Protein AF-A0A7C5L728-F1 (afdb_monomer_lite)

pLDDT: mean 83.02, std 9.44, range [52.78, 96.94]

Radius of gyration: 18.13 Å; chains: 1; bounding box: 44×50×54 Å

Sequence (192 aa):
MAGPLSQLKIYRAVLVVFISVIAYFLIVGVGPLTEGHVGGLRSMDLKGDGWLGYRLGYSGTVLLLAAQAYLFRPGLLSKPAWLDIHCQLTTVGGVLILVHAGFPYSFAYWTLPRMYPELGVFGLVGLQGVASWLVLALITSGFFGRYIYRKAAKRRRAFRWWHSAHAITSGLLYVTGFIHLLLAVQLRYLTA

Foldseek 3Di:
DDDPVVVVVVVLVVVVVLLVLVVVLLVVLCVLLPDDDDDDDDLVLQELVHSVLVVLLSQLVVLQSVLCCCSVDVDPDDPVVSLVSSLVSLLSSLVSNLSNCSPPHNHPQFLLVQADCVVPLLSCPSLLSVLNVLSVVLNVLSCCLPPPVVVPVVCPPVNVVSVVVSVVSSVSSSVSVSSNSVNVVVVVVVVD

Structure (mmCIF, N/CA/C/O backbone):
data_AF-A0A7C5L728-F1
#
_entry.id   AF-A0A7C5L728-F1
#
loop_
_atom_site.group_PDB
_atom_site.id
_atom_site.type_symbol
_atom_site.label_atom_id
_atom_site.label_alt_id
_atom_site.label_comp_id
_atom_site.label_asym_id
_atom_site.label_entity_id
_atom_site.label_seq_id
_atom_site.pdbx_PDB_ins_code
_atom_site.Cartn_x
_atom_site.Cartn_y
_atom_site.Cartn_z
_atom_site.occupancy
_atom_site.B_iso_or_equiv
_atom_site.auth_seq_id
_atom_site.auth_comp_id
_atom_site.auth_asym_id
_atom_site.auth_atom_id
_atom_site.pdbx_PDB_model_num
ATOM 1 N N . MET A 1 1 ? -13.244 30.138 10.433 1.00 52.78 1 MET A N 1
ATOM 2 C CA . MET A 1 1 ? -12.785 28.818 10.925 1.00 52.78 1 MET A CA 1
ATOM 3 C C . MET A 1 1 ? -13.808 27.774 10.509 1.00 52.78 1 MET A C 1
ATOM 5 O O . MET A 1 1 ? -14.965 27.896 10.884 1.00 52.78 1 MET A O 1
ATOM 9 N N . ALA A 1 2 ? -13.434 26.814 9.666 1.00 53.38 2 ALA A N 1
ATOM 10 C CA . ALA A 1 2 ? -14.376 25.826 9.147 1.00 53.38 2 ALA A CA 1
ATOM 11 C C . ALA A 1 2 ? -14.678 24.773 10.238 1.00 53.38 2 ALA A C 1
ATOM 13 O O . ALA A 1 2 ? -13.753 24.180 10.791 1.00 53.38 2 ALA A O 1
ATOM 14 N N . GLY A 1 3 ? -15.953 24.571 10.594 1.00 67.44 3 GLY A N 1
ATOM 15 C CA . GLY A 1 3 ? -16.351 23.666 11.682 1.00 67.44 3 GLY A CA 1
ATOM 16 C C . GLY A 1 3 ? -16.016 22.185 11.416 1.00 67.44 3 GLY A C 1
ATOM 17 O O . GLY A 1 3 ? -15.791 21.799 10.268 1.00 67.44 3 GLY A O 1
ATOM 18 N N . PRO A 1 4 ? -16.029 21.306 12.433 1.00 68.19 4 PRO A N 1
ATOM 19 C CA . PRO A 1 4 ? -15.586 19.906 12.325 1.00 68.19 4 PRO A CA 1
ATOM 20 C C . PRO A 1 4 ? -16.303 19.080 11.234 1.00 68.19 4 PRO A C 1
ATOM 22 O O . PRO A 1 4 ? -15.698 18.199 10.624 1.00 68.19 4 PRO A O 1
ATOM 25 N N . LEU A 1 5 ? -17.561 19.402 10.911 1.00 66.19 5 LEU A N 1
ATOM 26 C CA . LEU A 1 5 ? -18.302 18.777 9.804 1.00 66.19 5 LEU A CA 1
ATOM 27 C C . LEU A 1 5 ? -17.763 19.156 8.415 1.00 66.19 5 LEU A C 1
ATOM 29 O O . LEU A 1 5 ? -17.822 18.347 7.491 1.00 66.19 5 LEU A O 1
ATOM 33 N N . SER A 1 6 ? -17.231 20.369 8.256 1.00 73.69 6 SER A N 1
ATOM 34 C CA . SER A 1 6 ? -16.631 20.819 6.993 1.00 73.69 6 SER A CA 1
ATOM 35 C C . SER A 1 6 ? -15.282 20.145 6.736 1.00 73.69 6 SER A C 1
ATOM 37 O O . SER A 1 6 ? -15.018 19.717 5.617 1.00 73.69 6 SER A O 1
ATOM 39 N N . GLN A 1 7 ? -14.492 19.929 7.792 1.00 70.81 7 GLN A N 1
ATOM 40 C CA . GLN A 1 7 ? -13.221 19.210 7.727 1.00 70.81 7 GLN A CA 1
ATOM 41 C C . GLN A 1 7 ? -13.427 17.776 7.230 1.00 70.81 7 GLN A C 1
ATOM 43 O O . GLN A 1 7 ? -12.798 17.363 6.261 1.00 70.81 7 GLN A O 1
ATOM 48 N N . LEU A 1 8 ? -14.383 17.034 7.804 1.00 74.94 8 LEU A N 1
ATOM 49 C CA . LEU A 1 8 ? -14.678 15.660 7.378 1.00 74.94 8 LEU A CA 1
ATOM 50 C C . LEU A 1 8 ? -15.086 15.564 5.896 1.00 74.94 8 LEU A C 1
ATOM 52 O O . LEU A 1 8 ? -14.708 14.610 5.216 1.00 74.94 8 LEU A O 1
ATOM 56 N N . LYS A 1 9 ? -15.846 16.542 5.388 1.00 77.81 9 LYS A N 1
ATOM 57 C CA . LYS A 1 9 ? -16.222 16.606 3.967 1.00 77.81 9 LYS A CA 1
ATOM 58 C C . LYS A 1 9 ? -15.002 16.827 3.072 1.00 77.81 9 LYS A C 1
ATOM 60 O O . LYS A 1 9 ? -14.878 16.138 2.065 1.00 77.81 9 LYS A O 1
ATOM 65 N N . ILE A 1 10 ? -14.092 17.718 3.469 1.00 78.62 10 ILE A N 1
ATOM 66 C CA . ILE A 1 10 ? -12.841 17.984 2.745 1.00 78.62 10 ILE A CA 1
ATOM 67 C C . ILE A 1 10 ? -11.973 16.723 2.698 1.00 78.62 10 ILE A C 1
ATOM 69 O O . ILE A 1 10 ? -11.567 16.314 1.616 1.00 78.62 10 ILE A O 1
ATOM 73 N N . TYR A 1 11 ? -11.763 16.046 3.832 1.00 75.88 11 TYR A N 1
ATOM 74 C CA . TYR A 1 11 ? -10.986 14.799 3.868 1.00 75.88 11 TYR A CA 1
ATOM 75 C C . TYR A 1 11 ? -11.564 13.725 2.946 1.00 75.88 11 TYR A C 1
ATOM 77 O O . TYR A 1 11 ? -10.823 13.075 2.212 1.00 75.88 11 TYR A O 1
ATOM 85 N N . ARG A 1 12 ? -12.892 13.556 2.951 1.00 80.56 12 ARG A N 1
ATOM 86 C CA . ARG A 1 12 ? -13.562 12.616 2.045 1.00 80.56 12 ARG A CA 1
ATOM 87 C C . ARG A 1 12 ? -13.346 13.000 0.587 1.00 80.56 12 ARG A C 1
ATOM 89 O O . ARG A 1 12 ? -12.988 12.130 -0.192 1.00 80.56 12 ARG A O 1
ATOM 96 N N . ALA A 1 13 ? -13.519 14.272 0.233 1.00 81.12 13 ALA A N 1
ATOM 97 C CA . ALA A 1 13 ? -13.324 14.749 -1.134 1.00 81.12 13 ALA A CA 1
ATOM 98 C C . ALA A 1 13 ? -11.886 14.520 -1.623 1.00 81.12 13 ALA A C 1
ATOM 100 O O . ALA A 1 13 ? -11.694 13.955 -2.696 1.00 81.12 13 ALA A O 1
ATOM 101 N N . VAL A 1 14 ? -10.884 14.870 -0.808 1.00 80.88 14 VAL A N 1
ATOM 102 C CA . VAL A 1 14 ? -9.465 14.627 -1.118 1.00 80.88 14 VAL A CA 1
ATOM 103 C C . VAL A 1 14 ? -9.212 13.141 -1.354 1.00 80.88 14 VAL A C 1
ATOM 105 O O . VAL A 1 14 ? -8.579 12.771 -2.337 1.00 80.88 14 VAL A O 1
ATOM 108 N N . LEU A 1 15 ? -9.755 12.278 -0.495 1.00 80.50 15 LEU A N 1
ATOM 109 C CA . LEU A 1 15 ? -9.586 10.834 -0.614 1.00 80.50 15 LEU A CA 1
ATOM 110 C C . LEU A 1 15 ? -10.285 10.256 -1.853 1.00 80.50 15 LEU A C 1
ATOM 112 O O . LEU A 1 15 ? -9.719 9.390 -2.511 1.00 80.50 15 LEU A O 1
ATOM 116 N N . VAL A 1 16 ? -11.472 10.758 -2.211 1.00 82.88 16 VAL A N 1
ATOM 117 C CA . VAL A 1 16 ? -12.167 10.379 -3.454 1.00 82.88 16 VAL A CA 1
ATOM 118 C C . VAL A 1 16 ? -11.324 10.741 -4.669 1.00 82.88 16 VAL A C 1
ATOM 120 O O . VAL A 1 16 ? -11.117 9.891 -5.534 1.00 82.88 16 VAL A O 1
ATOM 123 N N . VAL A 1 17 ? -10.823 11.977 -4.732 1.00 83.88 17 VAL A N 1
ATOM 124 C CA . VAL A 1 17 ? -9.959 12.432 -5.830 1.00 83.88 17 VAL A CA 1
ATOM 125 C C . VAL A 1 17 ? -8.727 11.542 -5.912 1.00 83.88 17 VAL A C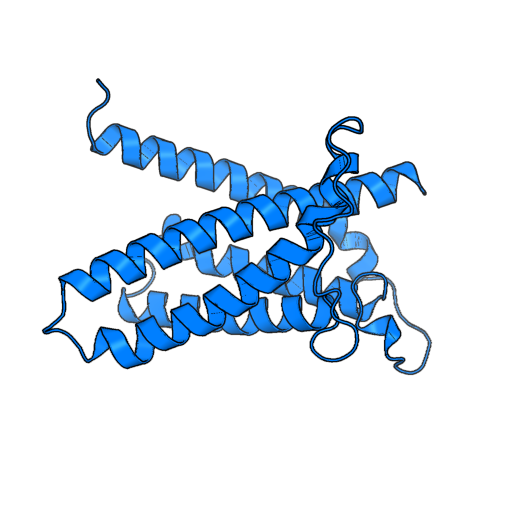 1
ATOM 127 O O . VAL A 1 17 ? -8.419 11.013 -6.974 1.00 83.88 17 VAL A O 1
ATOM 130 N N . PHE A 1 18 ? -8.076 11.295 -4.778 1.00 81.12 18 PHE A N 1
ATOM 131 C CA . PHE A 1 18 ? -6.871 10.484 -4.719 1.00 81.12 18 PHE A CA 1
ATOM 132 C C . PHE A 1 18 ? -7.098 9.043 -5.201 1.00 81.12 18 PHE A C 1
ATOM 134 O O . PHE A 1 18 ? -6.361 8.545 -6.049 1.00 81.12 18 PHE A O 1
ATOM 141 N N . ILE A 1 19 ? -8.164 8.390 -4.727 1.00 81.62 19 ILE A N 1
ATOM 142 C CA . ILE A 1 19 ? -8.558 7.043 -5.167 1.00 81.62 19 ILE A CA 1
ATOM 143 C C . ILE A 1 19 ? -8.886 7.030 -6.663 1.00 81.62 19 ILE A C 1
ATOM 145 O O . ILE A 1 19 ? -8.480 6.107 -7.364 1.00 81.62 19 ILE A O 1
ATOM 149 N N . SER A 1 20 ? -9.581 8.055 -7.162 1.00 83.69 20 SER A N 1
ATOM 150 C CA . SER A 1 20 ? -9.958 8.158 -8.578 1.00 83.69 20 SER A CA 1
ATOM 151 C C . SER A 1 20 ? -8.733 8.308 -9.477 1.00 83.69 20 SER A C 1
ATOM 153 O O . SER A 1 20 ? -8.661 7.685 -10.532 1.00 83.69 20 SER A O 1
ATOM 155 N N . VAL A 1 21 ? -7.739 9.081 -9.039 1.00 84.38 21 VAL A N 1
ATOM 156 C CA . VAL A 1 21 ? -6.475 9.241 -9.761 1.00 84.38 21 VAL A CA 1
ATOM 157 C C . VAL A 1 21 ? -5.691 7.925 -9.787 1.00 84.38 21 VAL A C 1
ATOM 159 O O . VAL A 1 21 ? -5.204 7.532 -10.844 1.00 84.38 21 VAL A O 1
ATOM 162 N N . ILE A 1 22 ? -5.604 7.198 -8.667 1.00 84.25 22 ILE A N 1
ATOM 163 C CA . ILE A 1 22 ? -4.972 5.867 -8.664 1.00 84.25 22 ILE A CA 1
ATOM 164 C C . ILE A 1 22 ? -5.728 4.918 -9.602 1.00 84.25 22 ILE A C 1
ATOM 166 O O . ILE A 1 22 ? -5.102 4.218 -10.394 1.00 84.25 22 ILE A O 1
ATOM 170 N N . ALA A 1 23 ? -7.062 4.916 -9.558 1.00 84.06 23 ALA A N 1
ATOM 171 C CA . ALA A 1 23 ? -7.881 4.092 -10.442 1.00 84.06 23 ALA A CA 1
ATOM 172 C C . ALA A 1 23 ? -7.646 4.421 -11.926 1.00 84.06 23 ALA A C 1
ATOM 174 O O . ALA A 1 23 ? -7.542 3.504 -12.736 1.00 84.06 23 ALA A O 1
ATOM 175 N N . TYR A 1 24 ? -7.488 5.701 -12.277 1.00 85.56 24 TYR A N 1
ATOM 176 C CA . TYR A 1 24 ? -7.101 6.117 -13.626 1.00 85.56 24 TYR A CA 1
ATOM 177 C C . TYR A 1 24 ? -5.762 5.496 -14.049 1.00 85.56 24 TYR A C 1
ATOM 179 O O . TYR A 1 24 ? -5.687 4.879 -15.110 1.00 85.56 24 TYR A O 1
ATOM 187 N N . PHE A 1 25 ? -4.728 5.577 -13.206 1.00 82.75 25 PHE A N 1
ATOM 188 C CA . PHE A 1 25 ? -3.427 4.973 -13.514 1.00 82.75 25 PHE A CA 1
ATOM 189 C C . PHE A 1 25 ? -3.494 3.449 -13.658 1.00 82.75 25 PHE A C 1
ATOM 191 O O . PHE A 1 25 ? -2.793 2.889 -14.499 1.00 82.75 25 PHE A O 1
ATOM 198 N N . LEU A 1 26 ? -4.363 2.778 -12.898 1.00 82.44 26 LEU A N 1
ATOM 199 C CA . LEU A 1 26 ? -4.615 1.346 -13.068 1.00 82.44 26 LEU A CA 1
ATOM 200 C C . LEU A 1 26 ? -5.288 1.049 -14.416 1.00 82.44 26 LEU A C 1
ATOM 202 O O . LEU A 1 26 ? -4.835 0.173 -15.140 1.00 82.44 26 LEU A O 1
ATOM 206 N N . ILE A 1 27 ? -6.303 1.815 -14.816 1.00 85.75 27 ILE A N 1
ATOM 207 C CA . ILE A 1 27 ? -6.947 1.630 -16.128 1.00 85.75 27 ILE A CA 1
ATOM 208 C C . ILE A 1 27 ? -5.926 1.791 -17.261 1.00 85.75 27 ILE A C 1
ATOM 210 O O . ILE A 1 27 ? -5.869 0.958 -18.162 1.00 85.75 27 ILE A O 1
ATOM 214 N N . VAL A 1 28 ? -5.075 2.816 -17.189 1.00 82.75 28 VAL A N 1
ATOM 215 C CA . VAL A 1 28 ? -3.994 3.037 -18.165 1.00 82.75 28 VAL A CA 1
ATOM 216 C C . VAL A 1 28 ? -2.978 1.883 -18.150 1.00 82.75 28 VAL A C 1
ATOM 218 O O . VAL A 1 28 ? -2.498 1.454 -19.197 1.00 82.75 28 VAL A O 1
ATOM 221 N N . GLY A 1 29 ? -2.685 1.330 -16.973 1.00 79.00 29 GLY A N 1
ATOM 222 C CA . GLY A 1 29 ? -1.787 0.190 -16.782 1.00 79.00 29 GLY A CA 1
ATOM 223 C C . GLY A 1 29 ? -2.383 -1.187 -17.102 1.00 79.00 29 GLY A C 1
ATOM 224 O O . GLY A 1 29 ? -1.732 -2.194 -16.849 1.00 79.00 29 GLY A O 1
ATOM 225 N N . VAL A 1 30 ? -3.601 -1.295 -17.639 1.00 85.19 30 VAL A N 1
ATOM 226 C CA . VAL A 1 30 ? -4.247 -2.609 -17.814 1.00 85.19 30 VAL A CA 1
ATOM 227 C C . VAL A 1 30 ? -3.619 -3.454 -18.934 1.00 85.19 30 VAL A C 1
ATOM 229 O O . VAL A 1 30 ? -3.628 -4.680 -18.852 1.00 85.19 30 VAL A O 1
ATOM 232 N N . GLY A 1 31 ? -3.043 -2.823 -19.964 1.00 81.31 31 GLY A N 1
ATOM 233 C CA . GLY A 1 31 ? -2.534 -3.499 -21.170 1.00 81.31 31 GLY A CA 1
ATOM 234 C C . GLY A 1 31 ? -1.606 -4.699 -20.895 1.00 81.31 31 GLY A C 1
ATOM 235 O O . GLY A 1 31 ? -1.949 -5.815 -21.299 1.00 81.31 31 GLY A O 1
ATOM 236 N N . PRO A 1 32 ? -0.504 -4.531 -20.132 1.00 79.19 32 PRO A N 1
ATOM 237 C CA . PRO A 1 32 ? 0.434 -5.612 -19.795 1.00 79.19 32 PRO A CA 1
ATOM 238 C C . PRO A 1 32 ? -0.180 -6.823 -19.113 1.00 79.19 32 PRO A C 1
ATOM 240 O O . PRO A 1 32 ? 0.408 -7.901 -19.113 1.00 79.19 32 PRO A O 1
ATOM 243 N N . LEU A 1 33 ? -1.348 -6.673 -18.484 1.00 82.19 33 LEU A N 1
ATOM 244 C CA . LEU A 1 33 ? -1.997 -7.793 -17.808 1.00 82.19 33 LEU A CA 1
ATOM 245 C C . LEU A 1 33 ? -2.413 -8.881 -18.801 1.00 82.19 33 LEU A C 1
ATOM 247 O O . LEU A 1 33 ? -2.504 -10.046 -18.417 1.00 82.19 33 LEU A O 1
ATOM 251 N N . THR A 1 34 ? -2.640 -8.508 -20.062 1.00 81.06 34 THR A N 1
ATOM 252 C CA . THR A 1 34 ? -3.050 -9.423 -21.135 1.00 81.06 34 THR A CA 1
ATOM 253 C C . THR A 1 34 ? -1.890 -9.999 -21.939 1.00 81.06 34 THR A C 1
ATOM 255 O O . THR A 1 34 ? -2.087 -10.964 -22.675 1.00 81.06 34 THR A O 1
ATOM 258 N N . GLU A 1 35 ? -0.676 -9.468 -21.776 1.00 79.38 35 GLU A N 1
ATOM 259 C CA . GLU A 1 35 ? 0.505 -9.981 -22.468 1.00 79.38 35 GLU A CA 1
ATOM 260 C C . GLU A 1 35 ? 0.825 -11.387 -21.935 1.00 79.38 35 GLU A C 1
ATOM 262 O O . GLU A 1 35 ? 1.060 -11.585 -20.739 1.00 79.38 35 GLU A O 1
ATOM 267 N N . GLY A 1 36 ? 0.746 -12.394 -22.808 1.00 67.94 36 GLY A N 1
ATOM 268 C CA . GLY A 1 36 ? 1.052 -13.783 -22.470 1.00 67.94 36 GLY A CA 1
ATOM 269 C C . GLY A 1 36 ? 2.553 -13.993 -22.268 1.00 67.94 36 GLY A C 1
ATOM 270 O O . GLY A 1 36 ? 3.363 -13.415 -22.986 1.00 67.94 36 GLY A O 1
ATOM 271 N N . HIS A 1 37 ? 2.931 -14.843 -21.312 1.00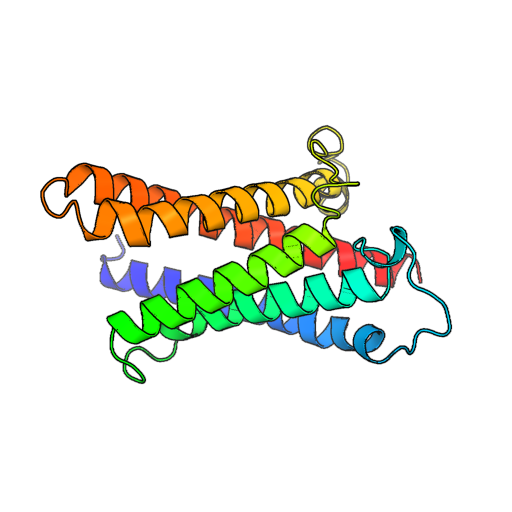 75.12 37 HIS A N 1
ATOM 272 C CA . HIS A 1 37 ? 4.325 -15.237 -21.114 1.00 75.12 37 HIS A CA 1
ATOM 273 C C . HIS A 1 37 ? 4.568 -16.636 -21.683 1.00 75.12 37 HIS A C 1
ATOM 275 O O . HIS A 1 37 ? 3.868 -17.585 -21.329 1.00 75.12 37 HIS A O 1
ATOM 281 N N . VAL A 1 38 ? 5.576 -16.760 -22.547 1.00 64.38 38 VAL A N 1
ATOM 282 C CA . VAL A 1 38 ? 6.025 -18.032 -23.123 1.00 64.38 38 VAL A CA 1
ATOM 283 C C . VAL A 1 38 ? 7.393 -18.348 -22.516 1.00 64.38 38 VAL A C 1
ATOM 285 O O . VAL A 1 38 ? 8.418 -17.880 -23.001 1.00 64.38 38 VAL A O 1
ATOM 288 N N . GLY A 1 39 ? 7.412 -19.080 -21.400 1.00 73.44 39 GLY A N 1
ATOM 289 C CA . GLY A 1 39 ? 8.642 -19.381 -20.661 1.00 73.44 39 GLY A CA 1
ATOM 290 C C . GLY A 1 39 ? 8.396 -19.995 -19.280 1.00 73.44 39 GLY A C 1
ATOM 291 O O . GLY A 1 39 ? 7.271 -20.011 -18.783 1.00 73.44 39 GLY A O 1
ATOM 292 N N . GLY A 1 40 ? 9.453 -20.548 -18.676 1.00 75.69 40 GLY A N 1
ATOM 293 C CA . GLY A 1 40 ? 9.432 -21.053 -17.298 1.00 75.69 40 GLY A CA 1
ATOM 294 C C . GLY A 1 40 ? 9.689 -19.945 -16.270 1.00 75.69 40 GLY A C 1
ATOM 295 O O . GLY A 1 40 ? 10.393 -18.986 -16.569 1.00 75.69 40 GLY A O 1
ATOM 296 N N . LEU A 1 41 ? 9.161 -20.111 -15.053 1.00 79.38 41 LEU A N 1
ATOM 297 C CA . LEU A 1 41 ? 9.282 -19.144 -13.952 1.00 79.38 41 LEU A CA 1
ATOM 298 C C . LEU A 1 41 ? 10.742 -18.908 -13.533 1.00 79.38 41 LEU A C 1
ATOM 300 O O . LEU A 1 41 ? 11.427 -19.828 -13.080 1.00 79.38 41 LEU A O 1
ATOM 304 N N . ARG A 1 42 ? 11.194 -17.655 -13.608 1.00 82.06 42 ARG A N 1
ATOM 305 C CA . ARG A 1 42 ? 12.471 -17.168 -13.066 1.00 82.06 42 ARG A CA 1
ATOM 306 C C . ARG A 1 42 ? 12.219 -16.205 -11.907 1.00 82.06 42 ARG A C 1
ATOM 308 O O . ARG A 1 42 ? 11.182 -15.557 -11.826 1.00 82.06 42 ARG A O 1
ATOM 315 N N . SER A 1 43 ? 13.195 -16.051 -11.013 1.00 72.44 43 SER A N 1
ATOM 316 C CA . SER A 1 43 ? 13.090 -15.115 -9.879 1.00 72.44 43 SER A CA 1
ATOM 317 C C . SER A 1 43 ? 12.880 -13.658 -10.312 1.00 72.44 43 SER A C 1
ATOM 319 O O . SER A 1 43 ? 12.193 -12.910 -9.621 1.00 72.44 43 SER A O 1
ATOM 321 N N . MET A 1 44 ? 13.417 -13.265 -11.472 1.00 76.56 44 MET A N 1
ATOM 322 C CA . MET A 1 44 ? 13.204 -11.937 -12.058 1.00 76.56 44 MET A CA 1
ATOM 323 C C . MET A 1 44 ? 11.750 -11.702 -12.490 1.00 76.56 44 MET A C 1
ATOM 325 O O . MET A 1 44 ? 11.301 -10.563 -12.457 1.00 76.56 44 MET A O 1
ATOM 329 N N . ASP A 1 45 ? 10.984 -12.753 -12.807 1.00 82.31 45 ASP A N 1
ATOM 330 C CA . ASP A 1 45 ? 9.588 -12.6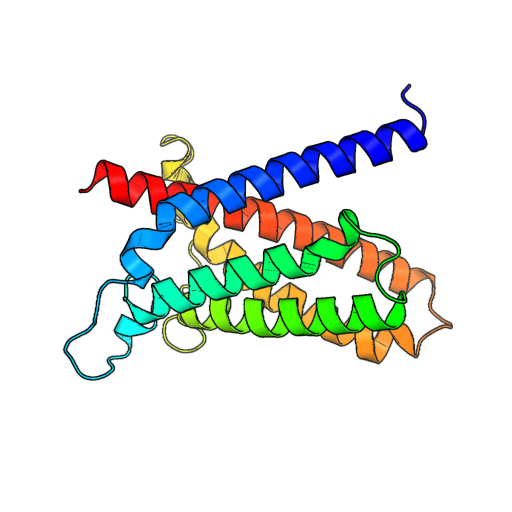03 -13.236 1.00 82.31 45 ASP A CA 1
ATOM 331 C C . ASP A 1 45 ? 8.680 -12.115 -12.104 1.00 82.31 45 ASP A C 1
ATOM 333 O O . ASP A 1 45 ? 7.647 -11.510 -12.372 1.00 82.31 45 ASP A O 1
ATOM 337 N N . LEU A 1 46 ? 9.057 -12.374 -10.845 1.00 76.62 46 LEU A N 1
ATOM 338 C CA . LEU A 1 46 ? 8.312 -11.970 -9.647 1.00 76.62 46 LEU A CA 1
ATOM 339 C C . LEU A 1 46 ? 8.537 -10.505 -9.259 1.00 76.62 46 LEU A C 1
ATOM 341 O O . LEU A 1 46 ? 7.743 -9.950 -8.500 1.00 76.62 46 LEU A O 1
ATOM 345 N N . LYS A 1 47 ? 9.612 -9.887 -9.752 1.00 80.31 47 LYS A N 1
ATOM 346 C CA . LYS A 1 47 ? 9.968 -8.502 -9.444 1.00 80.31 47 LYS A CA 1
ATOM 347 C C . LYS A 1 47 ? 9.149 -7.541 -10.308 1.00 80.31 47 LYS A C 1
ATOM 349 O O . LYS A 1 47 ? 8.617 -7.936 -11.337 1.00 80.31 47 LYS A O 1
ATOM 354 N N . GLY A 1 48 ? 9.000 -6.288 -9.879 1.00 72.25 48 GLY A N 1
ATOM 355 C CA . GLY A 1 48 ? 8.074 -5.337 -10.504 1.00 72.25 48 GLY A CA 1
ATOM 356 C C . GLY A 1 48 ? 8.284 -5.019 -11.991 1.00 72.25 48 GLY A C 1
ATOM 357 O O . GLY A 1 48 ? 7.349 -4.543 -12.627 1.00 72.25 48 GLY A O 1
ATOM 358 N N . ASP A 1 49 ? 9.464 -5.302 -12.538 1.00 76.00 49 ASP A N 1
ATOM 359 C CA . ASP A 1 49 ? 9.809 -5.246 -13.964 1.00 76.00 49 ASP A CA 1
ATOM 360 C C . ASP A 1 49 ? 9.474 -6.539 -14.735 1.00 76.00 49 ASP A C 1
ATOM 362 O O . ASP A 1 49 ? 9.373 -6.522 -15.960 1.00 76.00 49 ASP A O 1
ATOM 366 N N . GLY A 1 50 ? 9.263 -7.650 -14.030 1.00 83.62 50 GLY A N 1
ATOM 367 C CA . GLY A 1 50 ? 8.791 -8.917 -14.573 1.00 83.62 50 GLY A CA 1
ATOM 368 C C . GLY A 1 50 ? 7.274 -8.958 -14.784 1.00 83.62 50 GLY A C 1
ATOM 369 O O . GLY A 1 50 ? 6.497 -8.261 -14.126 1.00 83.62 50 GLY A O 1
ATOM 370 N N . TRP A 1 51 ? 6.825 -9.828 -15.694 1.00 87.19 51 TRP A N 1
ATOM 371 C CA . TRP A 1 51 ? 5.409 -9.940 -16.073 1.00 87.19 51 TRP A CA 1
ATOM 372 C C . TRP A 1 51 ? 4.504 -10.342 -14.895 1.00 87.19 51 TRP A C 1
ATOM 374 O O . TRP A 1 51 ? 3.394 -9.822 -14.748 1.00 87.19 51 TRP A O 1
ATOM 384 N N . LEU A 1 52 ? 4.966 -11.265 -14.041 1.00 88.12 52 LEU A N 1
ATOM 385 C CA . LEU A 1 52 ? 4.194 -11.756 -12.902 1.00 88.12 52 LEU A CA 1
ATOM 386 C C . LEU A 1 52 ? 4.220 -10.730 -11.773 1.00 88.12 52 LEU A C 1
ATOM 388 O O . LEU A 1 52 ? 3.169 -10.407 -11.224 1.00 88.12 52 LEU A O 1
ATOM 392 N N . GLY A 1 53 ? 5.385 -10.155 -11.480 1.00 89.50 53 GLY A N 1
ATOM 393 C CA . GLY A 1 53 ? 5.529 -9.071 -10.522 1.00 89.50 53 GLY A CA 1
ATOM 394 C C . GLY A 1 53 ? 4.609 -7.908 -10.857 1.00 89.50 53 GLY A C 1
ATOM 395 O O . GLY A 1 53 ? 3.870 -7.465 -9.980 1.00 89.50 53 GLY A O 1
ATOM 396 N N . TYR A 1 54 ? 4.548 -7.465 -12.114 1.00 88.50 54 TYR A N 1
ATOM 397 C CA . TYR A 1 54 ? 3.610 -6.424 -12.547 1.00 88.50 54 TYR A CA 1
ATOM 398 C C . TYR A 1 54 ? 2.151 -6.760 -12.192 1.00 88.50 54 TYR A C 1
ATOM 400 O O . TYR A 1 54 ? 1.459 -5.958 -11.561 1.00 88.50 54 TYR A O 1
ATOM 408 N N . ARG A 1 55 ? 1.692 -7.976 -12.519 1.00 91.31 55 ARG A N 1
ATOM 409 C CA . ARG A 1 55 ? 0.328 -8.446 -12.208 1.00 91.31 55 ARG A CA 1
ATOM 410 C C . ARG A 1 55 ? 0.060 -8.508 -10.705 1.00 91.31 55 ARG A C 1
ATOM 412 O O . ARG A 1 55 ? -1.042 -8.166 -10.271 1.00 91.31 55 ARG A O 1
ATOM 419 N N . LEU A 1 56 ? 1.048 -8.928 -9.913 1.00 93.06 56 LEU A N 1
ATOM 420 C CA . LEU A 1 56 ? 0.963 -8.966 -8.452 1.00 93.06 56 LEU A CA 1
ATOM 421 C C . LEU A 1 56 ? 0.843 -7.554 -7.871 1.00 93.06 56 LEU A C 1
ATOM 423 O O . LEU A 1 56 ? -0.051 -7.308 -7.062 1.00 93.06 56 LEU A O 1
ATOM 427 N N . GLY A 1 57 ? 1.679 -6.618 -8.328 1.00 92.50 57 GLY A N 1
ATOM 428 C CA . GLY A 1 57 ? 1.630 -5.213 -7.920 1.00 92.50 57 GLY A CA 1
ATOM 429 C C . GLY A 1 57 ? 0.278 -4.585 -8.250 1.00 92.50 57 GLY A C 1
ATOM 430 O O . GLY A 1 57 ? -0.390 -4.059 -7.361 1.00 92.50 57 GLY A O 1
ATOM 431 N N . TYR A 1 58 ? -0.180 -4.753 -9.495 1.00 92.25 58 TYR A N 1
ATOM 432 C CA . TYR A 1 58 ? -1.482 -4.281 -9.963 1.00 92.25 58 TYR A CA 1
ATOM 433 C C . TYR A 1 58 ? -2.636 -4.827 -9.114 1.00 92.25 58 TYR A C 1
ATOM 435 O O . TYR A 1 58 ? -3.440 -4.069 -8.566 1.00 92.25 58 TYR A O 1
ATOM 443 N N . SER A 1 59 ? -2.702 -6.153 -8.965 1.00 94.50 59 SER A N 1
ATOM 444 C CA . SER A 1 59 ? -3.759 -6.825 -8.201 1.00 94.50 59 SER A CA 1
ATOM 445 C C . SER A 1 59 ? -3.733 -6.396 -6.736 1.00 94.50 59 SER A C 1
ATOM 447 O O . SER A 1 59 ? -4.776 -6.113 -6.149 1.00 94.50 59 SER A O 1
ATOM 449 N N . GLY A 1 60 ? -2.540 -6.277 -6.150 1.00 95.50 60 GLY A N 1
ATOM 450 C CA . GLY A 1 60 ? -2.368 -5.807 -4.784 1.00 95.50 60 GLY A CA 1
ATOM 451 C C . GLY A 1 60 ? -2.854 -4.372 -4.583 1.00 95.50 60 GLY A C 1
ATOM 452 O O . GLY A 1 60 ? -3.566 -4.100 -3.614 1.00 95.50 60 GLY A O 1
ATOM 453 N N . THR A 1 61 ? -2.562 -3.465 -5.522 1.00 93.94 61 THR A N 1
ATOM 454 C CA . THR A 1 61 ? -3.088 -2.092 -5.495 1.00 93.94 61 THR A CA 1
ATOM 455 C C . THR A 1 61 ? -4.612 -2.068 -5.612 1.00 93.94 61 THR A C 1
ATOM 457 O O . THR A 1 61 ? -5.262 -1.366 -4.834 1.00 93.94 61 THR A O 1
ATOM 460 N N . VAL A 1 62 ? -5.205 -2.860 -6.514 1.00 93.69 62 VAL A N 1
ATOM 461 C CA . VAL A 1 62 ? -6.670 -2.973 -6.644 1.00 93.69 62 VAL A CA 1
ATOM 462 C C . VAL A 1 62 ? -7.304 -3.430 -5.330 1.00 93.69 62 VAL A C 1
ATOM 464 O O . VAL A 1 62 ? -8.273 -2.821 -4.878 1.00 93.69 62 VAL A O 1
ATOM 467 N N . LEU A 1 63 ? -6.746 -4.451 -4.672 1.00 95.69 63 LEU A N 1
ATOM 468 C CA . LEU A 1 63 ? -7.252 -4.934 -3.384 1.00 95.69 63 LEU A CA 1
ATOM 469 C C . LEU A 1 63 ? -7.117 -3.877 -2.277 1.00 95.69 63 LEU A C 1
ATOM 471 O O . LEU A 1 63 ? -8.059 -3.686 -1.505 1.00 95.69 63 LEU A O 1
ATOM 475 N N . LEU A 1 64 ? -5.998 -3.143 -2.218 1.00 94.00 64 LEU A N 1
ATOM 476 C CA . LEU A 1 64 ? -5.831 -2.031 -1.273 1.00 94.00 64 LEU A CA 1
ATOM 477 C C . LEU A 1 64 ? -6.848 -0.909 -1.507 1.00 94.00 64 LEU A C 1
ATOM 479 O O . LEU A 1 64 ? -7.349 -0.338 -0.540 1.00 94.00 64 LEU A O 1
ATOM 483 N N . LEU A 1 65 ? -7.169 -0.574 -2.759 1.00 91.44 65 LEU A N 1
ATOM 484 C CA . LEU A 1 65 ? -8.218 0.401 -3.066 1.00 91.44 65 LEU A CA 1
ATOM 485 C C . LEU A 1 65 ? -9.606 -0.128 -2.698 1.00 91.44 65 LEU A C 1
ATOM 487 O O . LEU A 1 65 ? -10.389 0.582 -2.067 1.00 91.44 65 LEU A O 1
ATOM 491 N N . ALA A 1 66 ? -9.902 -1.384 -3.035 1.00 91.31 66 ALA A N 1
ATOM 492 C CA . ALA A 1 66 ? -11.164 -2.031 -2.694 1.00 91.31 66 ALA A CA 1
ATOM 493 C C . ALA A 1 66 ? -11.380 -2.087 -1.173 1.00 91.31 66 ALA A C 1
ATOM 495 O O . ALA A 1 66 ? -12.501 -1.909 -0.698 1.00 91.31 66 ALA A O 1
ATOM 496 N N . ALA A 1 67 ? -10.308 -2.228 -0.387 1.00 91.44 67 ALA A N 1
ATOM 497 C CA . ALA A 1 67 ? -10.373 -2.170 1.070 1.00 91.44 67 ALA A CA 1
ATOM 498 C C . ALA A 1 67 ? -10.859 -0.815 1.620 1.00 91.44 67 ALA A C 1
ATOM 500 O O . ALA A 1 67 ? -11.280 -0.746 2.776 1.00 91.44 67 ALA A O 1
ATOM 501 N N . GLN A 1 68 ? -10.837 0.250 0.810 1.00 88.31 68 GLN A N 1
ATOM 502 C CA . GLN A 1 68 ? -11.357 1.578 1.149 1.00 88.31 68 GLN A CA 1
ATOM 503 C C . GLN A 1 68 ? -12.827 1.771 0.740 1.00 88.31 68 GLN A C 1
ATOM 505 O O . GLN A 1 68 ? -13.418 2.811 1.032 1.00 88.31 68 GLN A O 1
ATOM 510 N N . ALA A 1 69 ? -13.464 0.774 0.109 1.00 84.69 69 ALA A N 1
ATOM 511 C CA . ALA A 1 69 ? -14.840 0.871 -0.390 1.00 84.69 69 ALA A CA 1
ATOM 512 C C . ALA A 1 69 ? -15.869 1.243 0.696 1.00 84.69 69 ALA A C 1
ATOM 514 O O . ALA A 1 69 ? -16.884 1.884 0.404 1.00 84.69 69 ALA A O 1
ATOM 515 N N . TYR A 1 70 ? -15.592 0.909 1.962 1.00 77.44 70 TYR A N 1
ATOM 516 C CA . TYR A 1 70 ? -16.451 1.253 3.098 1.00 77.44 70 TYR A CA 1
ATOM 517 C C . TYR A 1 70 ? -16.679 2.769 3.250 1.00 77.44 70 TYR A C 1
ATOM 519 O O . TYR A 1 70 ? -17.695 3.180 3.813 1.00 77.44 70 TYR A O 1
ATOM 527 N N . LEU A 1 71 ? -15.771 3.606 2.731 1.00 73.94 71 LEU A N 1
ATOM 528 C CA . LEU A 1 71 ? -15.900 5.066 2.740 1.00 73.94 71 LEU A CA 1
ATOM 529 C C . LEU A 1 71 ? -17.070 5.558 1.886 1.00 73.94 71 LEU A C 1
ATOM 531 O O . LEU A 1 71 ? -17.669 6.587 2.199 1.00 73.94 71 LEU A O 1
ATOM 535 N N . PHE A 1 72 ? -17.393 4.820 0.824 1.00 74.44 72 PHE A N 1
ATOM 536 C CA . PHE A 1 72 ? -18.407 5.196 -0.158 1.00 74.44 72 PHE A CA 1
ATOM 537 C C . PHE A 1 72 ? -19.768 4.568 0.134 1.00 74.44 72 PHE A C 1
ATOM 539 O O . PHE A 1 72 ? -20.791 5.114 -0.268 1.00 74.44 72 PHE A O 1
ATOM 546 N N . ARG A 1 73 ? -19.802 3.427 0.835 1.00 74.12 73 ARG A N 1
ATOM 547 C CA . ARG A 1 73 ? -21.048 2.711 1.159 1.00 74.12 73 ARG A CA 1
ATOM 548 C C . ARG A 1 73 ? -21.161 2.349 2.648 1.00 74.12 73 ARG A C 1
ATOM 550 O O . ARG A 1 73 ? -21.235 1.160 2.988 1.00 74.12 73 ARG A O 1
ATOM 557 N N . PRO A 1 74 ? -21.209 3.349 3.552 1.00 68.19 74 PRO A N 1
ATOM 558 C CA . PRO A 1 74 ? -21.432 3.126 4.977 1.00 68.19 74 PRO A CA 1
ATOM 559 C C . PRO A 1 74 ? -22.884 2.677 5.206 1.00 68.19 74 PRO A C 1
ATOM 561 O O . PRO A 1 74 ? -23.769 3.489 5.438 1.00 68.19 74 PRO A O 1
ATOM 564 N N . GLY A 1 75 ? -23.150 1.380 5.088 1.00 75.62 75 GLY A N 1
ATOM 565 C CA . GLY A 1 75 ? -24.496 0.819 5.262 1.00 75.62 75 GLY A CA 1
ATOM 566 C C . GLY A 1 75 ? -24.716 -0.520 4.568 1.00 75.62 75 GLY A C 1
ATOM 567 O O . GLY A 1 75 ? -25.648 -1.229 4.920 1.00 75.62 75 GLY A O 1
ATOM 568 N N . LEU A 1 76 ? -23.840 -0.897 3.629 1.00 83.88 76 LEU A N 1
ATOM 569 C CA . LEU A 1 76 ? -23.988 -2.154 2.888 1.00 83.88 76 LEU A CA 1
ATOM 570 C C . LEU A 1 76 ? -23.714 -3.397 3.750 1.00 83.88 76 LEU A C 1
ATOM 572 O O . LEU A 1 76 ? -24.280 -4.454 3.504 1.00 83.88 76 LEU A O 1
ATOM 576 N N . LEU A 1 77 ? -22.840 -3.269 4.753 1.00 86.62 77 LEU A N 1
ATOM 577 C CA . LEU A 1 77 ? -22.445 -4.342 5.666 1.00 86.62 77 LEU A CA 1
ATOM 578 C C . LEU A 1 77 ? -22.332 -3.808 7.096 1.00 86.62 77 LEU A C 1
ATOM 580 O O . LEU A 1 77 ? -22.126 -2.611 7.325 1.00 86.62 77 LEU A O 1
ATOM 584 N N . SER A 1 78 ? -22.415 -4.716 8.068 1.00 89.06 78 SER A N 1
ATOM 585 C CA . SER A 1 78 ? -22.171 -4.394 9.474 1.00 89.06 78 SER A CA 1
ATOM 586 C C . SER A 1 78 ? -20.717 -3.947 9.695 1.00 89.06 78 SER A C 1
ATOM 588 O O . SER A 1 78 ? -19.802 -4.371 8.987 1.00 89.06 78 SER A O 1
ATOM 590 N N . LYS A 1 79 ? -20.470 -3.104 10.710 1.00 85.06 79 LYS A N 1
ATOM 591 C CA . LYS A 1 79 ? -19.105 -2.640 11.039 1.00 85.06 79 LYS A CA 1
ATOM 592 C C . LYS A 1 79 ? -18.105 -3.795 11.243 1.00 85.06 79 LYS A C 1
ATOM 594 O O . LYS A 1 79 ? -16.995 -3.683 10.728 1.00 85.06 79 LYS A O 1
ATOM 599 N N . PRO A 1 80 ? -18.450 -4.894 11.951 1.00 87.06 80 PRO A N 1
ATOM 600 C CA . PRO A 1 80 ? -17.541 -6.030 12.101 1.00 87.06 80 PRO A CA 1
ATOM 601 C C . PRO A 1 80 ? -17.227 -6.732 10.777 1.00 87.06 80 PRO A C 1
ATOM 603 O O . PRO A 1 80 ? -16.072 -7.082 10.555 1.00 87.06 80 PRO A O 1
ATOM 606 N N . ALA A 1 81 ? -18.222 -6.900 9.899 1.00 90.00 81 ALA A N 1
ATOM 607 C CA . ALA A 1 81 ? -18.023 -7.515 8.588 1.00 90.00 81 ALA A CA 1
ATOM 608 C C . ALA A 1 81 ? -17.128 -6.648 7.691 1.00 90.00 81 ALA A C 1
ATOM 610 O O . ALA A 1 81 ? -16.198 -7.154 7.071 1.00 90.00 81 ALA A O 1
ATOM 611 N N . TRP A 1 82 ? -17.341 -5.327 7.686 1.00 89.62 82 TRP A N 1
ATOM 612 C CA . TRP A 1 82 ? -16.479 -4.410 6.939 1.00 89.62 82 TRP A CA 1
ATOM 613 C C . TRP A 1 82 ? -15.035 -4.421 7.428 1.00 89.62 82 TRP A C 1
ATOM 615 O O . TRP A 1 82 ? -14.117 -4.416 6.613 1.00 89.62 82 TRP A O 1
ATOM 625 N N . LEU A 1 83 ? -14.831 -4.453 8.747 1.00 86.88 83 LEU A N 1
ATOM 626 C CA . LEU A 1 83 ? -13.492 -4.561 9.318 1.00 86.88 83 LEU A CA 1
ATOM 627 C C . LEU A 1 83 ? -12.815 -5.872 8.901 1.00 86.88 83 LEU A C 1
ATOM 629 O O . LEU A 1 83 ? -11.622 -5.871 8.613 1.00 86.88 83 LEU A O 1
ATOM 633 N N . ASP A 1 84 ? -13.563 -6.976 8.847 1.00 90.38 84 ASP A N 1
ATOM 634 C CA . ASP A 1 84 ? -13.026 -8.263 8.410 1.00 90.38 84 ASP A CA 1
ATOM 635 C C . ASP A 1 84 ? -12.588 -8.235 6.941 1.00 90.38 84 ASP A C 1
ATOM 637 O O . ASP A 1 84 ? -11.434 -8.547 6.651 1.00 90.38 84 ASP A O 1
ATOM 641 N N . ILE A 1 85 ? -13.457 -7.758 6.046 1.00 91.75 85 ILE A N 1
ATOM 642 C CA . ILE A 1 85 ? -13.154 -7.593 4.617 1.00 91.75 85 ILE A CA 1
ATOM 643 C C . ILE A 1 85 ? -11.961 -6.657 4.418 1.00 91.75 85 ILE A C 1
ATOM 645 O O . ILE A 1 85 ? -11.041 -6.988 3.676 1.00 91.75 85 ILE A O 1
ATOM 649 N N . HIS A 1 86 ? -11.934 -5.512 5.106 1.00 91.88 86 HIS A N 1
ATOM 650 C CA . HIS A 1 86 ? -10.815 -4.574 5.044 1.00 91.88 86 HIS A CA 1
ATOM 651 C C . HIS A 1 86 ? -9.502 -5.257 5.433 1.00 91.88 86 HIS A C 1
ATOM 653 O O . HIS A 1 86 ? -8.516 -5.150 4.706 1.00 91.88 86 HIS A O 1
ATOM 659 N N . CYS A 1 87 ? -9.482 -6.000 6.544 1.00 91.75 87 CYS A N 1
ATOM 660 C CA . CYS A 1 87 ? -8.299 -6.748 6.959 1.00 91.75 87 CYS A CA 1
ATOM 661 C C . CYS A 1 87 ? -7.887 -7.799 5.920 1.00 91.75 87 CYS A C 1
ATOM 663 O O . CYS A 1 87 ? -6.700 -7.912 5.632 1.00 91.75 87 CYS A O 1
ATOM 665 N N . GLN A 1 88 ? -8.825 -8.561 5.354 1.00 94.06 88 GLN A N 1
ATOM 666 C CA . GLN A 1 88 ? -8.507 -9.587 4.356 1.00 94.06 88 GLN A CA 1
ATOM 667 C C . GLN A 1 88 ? -7.927 -8.965 3.083 1.00 94.06 88 GLN A C 1
ATOM 669 O O . GLN A 1 88 ? -6.837 -9.343 2.660 1.00 94.06 88 GLN A O 1
ATOM 674 N N . LEU A 1 89 ? -8.605 -7.961 2.521 1.00 95.56 89 LEU A N 1
ATOM 675 C CA . LEU A 1 89 ? -8.173 -7.268 1.308 1.00 95.56 89 LEU A CA 1
ATOM 676 C C . LEU A 1 89 ? -6.817 -6.577 1.495 1.00 95.56 89 LEU A C 1
ATOM 678 O O . LEU A 1 89 ? -5.948 -6.713 0.639 1.00 95.56 89 LEU A O 1
ATOM 682 N N . THR A 1 90 ? -6.602 -5.881 2.618 1.00 94.94 90 THR A N 1
ATOM 683 C CA . THR A 1 90 ? -5.307 -5.236 2.902 1.00 94.94 90 THR A CA 1
ATOM 684 C C . THR A 1 90 ? -4.189 -6.238 3.165 1.00 94.94 90 THR A C 1
ATOM 686 O O . THR A 1 90 ? -3.066 -6.002 2.730 1.00 94.94 90 THR A O 1
ATOM 689 N N . THR A 1 91 ? -4.474 -7.370 3.818 1.00 95.12 91 THR A N 1
ATOM 690 C CA . THR A 1 91 ? -3.466 -8.418 4.048 1.00 95.12 91 THR A CA 1
ATOM 691 C C . THR A 1 91 ? -3.064 -9.076 2.736 1.00 95.12 91 THR A C 1
ATOM 693 O O . THR A 1 91 ? -1.881 -9.103 2.410 1.00 95.12 91 THR A O 1
ATOM 696 N N . VAL A 1 92 ? -4.034 -9.563 1.955 1.00 96.94 92 VAL A N 1
ATOM 697 C CA . VAL A 1 92 ? -3.762 -10.216 0.667 1.00 96.94 92 VAL A CA 1
ATOM 698 C C . VAL A 1 92 ? -3.111 -9.223 -0.291 1.00 96.94 92 VAL A C 1
ATOM 700 O O . VAL A 1 92 ? -2.040 -9.503 -0.819 1.00 96.94 92 VAL A O 1
ATOM 703 N N . GLY A 1 93 ? -3.694 -8.033 -0.461 1.00 96.75 93 GLY A N 1
ATOM 704 C CA . GLY A 1 93 ? -3.153 -7.012 -1.354 1.00 96.75 93 GLY A CA 1
ATOM 705 C C . GLY A 1 93 ? -1.754 -6.546 -0.957 1.00 96.75 93 GLY A C 1
ATOM 706 O O . GLY A 1 93 ? -0.883 -6.404 -1.812 1.00 96.75 93 GLY A O 1
ATOM 707 N N . GLY A 1 94 ? -1.506 -6.387 0.344 1.00 95.75 94 GLY A N 1
ATOM 708 C CA . GLY A 1 94 ? -0.189 -6.051 0.862 1.00 95.75 94 GLY A CA 1
ATOM 709 C C . GLY A 1 94 ? 0.846 -7.157 0.632 1.00 95.75 94 GLY A C 1
ATOM 710 O O . GLY A 1 94 ? 1.959 -6.856 0.212 1.00 95.75 94 GLY A O 1
ATOM 711 N N . VAL A 1 95 ? 0.490 -8.433 0.822 1.00 95.31 95 VAL A N 1
ATOM 712 C CA . VAL A 1 95 ? 1.381 -9.564 0.499 1.00 95.31 95 VAL A CA 1
ATOM 713 C C . VAL A 1 95 ? 1.730 -9.580 -0.990 1.00 95.31 95 VAL A C 1
ATOM 715 O O . VAL A 1 95 ? 2.905 -9.712 -1.323 1.00 95.31 95 VAL A O 1
ATOM 718 N N . LEU A 1 96 ? 0.757 -9.379 -1.885 1.00 95.50 96 LEU A N 1
ATOM 719 C CA . LEU A 1 96 ? 1.025 -9.308 -3.328 1.00 95.50 96 LEU A CA 1
ATOM 720 C C . LEU A 1 96 ? 2.000 -8.170 -3.672 1.00 95.50 96 LEU A C 1
ATOM 722 O O . LEU A 1 96 ? 2.926 -8.382 -4.451 1.00 95.50 96 LEU A O 1
ATOM 726 N N . ILE A 1 97 ? 1.846 -6.993 -3.050 1.00 94.06 97 ILE A N 1
ATOM 727 C CA . ILE A 1 97 ? 2.771 -5.860 -3.228 1.00 94.06 97 ILE A CA 1
ATOM 728 C C . ILE A 1 97 ? 4.167 -6.176 -2.681 1.00 94.06 97 ILE A C 1
ATOM 730 O O . ILE A 1 97 ? 5.161 -5.816 -3.306 1.00 94.06 97 ILE A O 1
ATOM 734 N N . LEU A 1 98 ? 4.271 -6.864 -1.542 1.00 92.88 98 LEU A N 1
ATOM 735 C CA . LEU A 1 98 ? 5.566 -7.273 -0.995 1.00 92.88 98 LEU A CA 1
ATOM 736 C C . LEU A 1 98 ? 6.286 -8.252 -1.930 1.00 92.88 98 LEU A C 1
ATOM 738 O O . LEU A 1 98 ? 7.478 -8.078 -2.179 1.00 92.88 98 LEU A O 1
ATOM 742 N N . VAL A 1 99 ? 5.570 -9.231 -2.491 1.00 91.69 99 VAL A N 1
ATOM 743 C CA . VAL A 1 99 ? 6.138 -10.162 -3.480 1.00 91.69 99 VAL A CA 1
ATOM 744 C C . VAL A 1 99 ? 6.551 -9.416 -4.751 1.00 91.69 99 VAL A C 1
ATOM 746 O O . VAL A 1 99 ? 7.676 -9.600 -5.204 1.00 91.69 99 VAL A O 1
ATOM 749 N N . HIS A 1 100 ? 5.710 -8.510 -5.264 1.00 91.19 100 HIS A N 1
ATOM 750 C CA . HIS A 1 100 ? 6.043 -7.614 -6.382 1.00 91.19 100 HIS A CA 1
ATOM 751 C C . HIS A 1 100 ? 7.326 -6.804 -6.122 1.00 91.19 100 HIS A C 1
ATOM 753 O O . HIS A 1 100 ? 8.164 -6.630 -7.007 1.00 91.19 100 HIS A O 1
ATOM 759 N N . ALA A 1 101 ? 7.519 -6.343 -4.885 1.00 88.94 101 ALA A N 1
ATOM 760 C CA . ALA A 1 101 ? 8.722 -5.634 -4.462 1.00 88.94 101 ALA A CA 1
ATOM 761 C C . ALA A 1 101 ? 9.954 -6.548 -4.288 1.00 88.94 101 ALA A C 1
ATOM 763 O O . ALA A 1 101 ? 11.034 -6.067 -3.938 1.00 88.94 101 ALA A O 1
ATOM 764 N N . GLY A 1 102 ? 9.813 -7.858 -4.511 1.00 86.88 102 GLY A N 1
ATOM 765 C CA . GLY A 1 102 ? 10.877 -8.846 -4.378 1.00 86.88 102 GLY A CA 1
ATOM 766 C C . GLY A 1 102 ? 11.124 -9.320 -2.945 1.00 86.88 102 GLY A C 1
ATOM 767 O O . GLY A 1 102 ? 12.186 -9.870 -2.666 1.00 86.88 102 GLY A O 1
ATOM 768 N N . PHE A 1 103 ? 10.202 -9.102 -2.005 1.00 85.44 103 PHE A N 1
ATOM 769 C CA . PHE A 1 103 ? 10.351 -9.603 -0.637 1.00 85.44 103 PHE A CA 1
ATOM 770 C C . PHE A 1 103 ? 10.202 -11.137 -0.566 1.00 85.44 103 PHE A C 1
ATOM 772 O O . PHE A 1 103 ? 9.296 -11.678 -1.202 1.00 85.44 103 PHE A O 1
ATOM 779 N N . PRO A 1 104 ? 11.011 -11.850 0.248 1.00 78.06 104 PRO A N 1
ATOM 780 C CA . PRO A 1 104 ? 12.165 -11.365 1.020 1.00 78.06 104 PRO A CA 1
ATOM 781 C C . PRO A 1 104 ? 13.506 -11.404 0.260 1.00 78.06 104 PRO A C 1
ATOM 783 O O . PRO A 1 104 ? 14.509 -10.939 0.790 1.00 78.06 104 PRO A O 1
ATOM 786 N N . TYR A 1 105 ? 13.558 -11.970 -0.948 1.00 75.38 105 TYR A N 1
ATOM 787 C CA . TYR A 1 105 ? 14.813 -12.422 -1.568 1.00 75.38 105 TYR A CA 1
ATOM 788 C C . TYR A 1 105 ? 15.593 -11.354 -2.348 1.00 75.38 105 TYR A C 1
ATOM 790 O O . TYR A 1 105 ? 16.816 -11.409 -2.415 1.00 75.38 105 TYR A O 1
ATOM 798 N N . SER A 1 106 ? 14.908 -10.385 -2.948 1.00 72.62 106 SER A N 1
ATOM 799 C CA . SER A 1 106 ? 15.499 -9.332 -3.787 1.00 72.62 106 SER A CA 1
ATOM 800 C C . SER A 1 106 ? 14.969 -7.942 -3.429 1.00 72.62 106 SER A C 1
ATOM 802 O O . SER A 1 106 ? 14.927 -7.041 -4.270 1.00 72.62 106 SER A O 1
ATOM 804 N N . PHE A 1 107 ? 14.515 -7.789 -2.187 1.00 69.50 107 PHE A N 1
ATOM 805 C CA . PHE A 1 107 ? 13.900 -6.578 -1.673 1.00 69.50 107 PHE A CA 1
ATOM 806 C C . PHE A 1 107 ? 14.920 -5.442 -1.603 1.00 69.50 107 PHE A C 1
ATOM 808 O O . PHE A 1 107 ? 15.924 -5.551 -0.903 1.00 69.50 107 PHE A O 1
ATOM 815 N N . ALA A 1 108 ? 14.675 -4.333 -2.299 1.00 65.38 108 ALA A N 1
ATOM 816 C CA . ALA A 1 108 ? 15.533 -3.155 -2.203 1.00 65.38 108 ALA A CA 1
ATOM 817 C C . ALA A 1 108 ? 15.215 -2.386 -0.909 1.00 65.38 108 ALA A C 1
ATOM 819 O O . ALA A 1 108 ? 14.425 -1.446 -0.893 1.00 65.38 108 ALA A O 1
ATOM 820 N N . TYR A 1 109 ? 15.837 -2.812 0.190 1.00 63.50 109 TYR A N 1
ATOM 821 C CA . TYR A 1 109 ? 15.591 -2.328 1.552 1.00 63.50 109 TYR A CA 1
ATOM 822 C C . TYR A 1 109 ? 15.896 -0.838 1.763 1.00 63.50 109 TYR A C 1
ATOM 824 O O . TYR A 1 109 ? 15.358 -0.240 2.692 1.00 63.50 109 TYR A O 1
ATOM 832 N N . TRP A 1 110 ? 16.732 -0.212 0.931 1.00 65.12 110 TRP A N 1
ATOM 833 C CA . TRP A 1 110 ? 17.160 1.168 1.162 1.00 65.12 110 TRP A CA 1
ATOM 834 C C . TRP A 1 110 ? 17.384 1.942 -0.140 1.00 65.12 110 TRP A C 1
ATOM 836 O O . TRP A 1 110 ? 18.495 2.022 -0.659 1.00 65.12 110 TRP A O 1
ATOM 846 N N . THR A 1 111 ? 16.314 2.521 -0.687 1.00 69.75 111 THR A N 1
ATOM 847 C CA . THR A 1 111 ? 16.372 3.344 -1.910 1.00 69.75 111 THR A CA 1
ATOM 848 C C . THR A 1 111 ? 16.356 4.846 -1.637 1.00 69.75 111 THR A C 1
ATOM 850 O O . THR A 1 111 ? 16.584 5.616 -2.564 1.00 69.75 111 THR A O 1
ATOM 853 N N . LEU A 1 112 ? 16.153 5.278 -0.385 1.00 72.50 112 LEU A N 1
ATOM 854 C CA . LEU A 1 112 ? 16.113 6.697 0.002 1.00 72.50 112 LEU A CA 1
ATOM 855 C C . LEU A 1 112 ? 17.328 7.523 -0.469 1.00 72.50 112 LEU A C 1
ATOM 857 O O . LEU A 1 112 ? 17.109 8.649 -0.905 1.00 72.50 112 LEU A O 1
ATOM 861 N N . PRO A 1 113 ? 18.577 7.007 -0.471 1.00 75.69 113 PRO A N 1
ATOM 862 C CA . PRO A 1 113 ? 19.727 7.757 -0.988 1.00 75.69 113 PRO A CA 1
ATOM 863 C C . PRO A 1 113 ? 19.679 8.053 -2.495 1.00 75.69 113 PRO A C 1
ATOM 865 O O . PRO A 1 113 ? 20.512 8.800 -2.987 1.00 75.69 113 PRO A O 1
ATOM 868 N N . ARG A 1 114 ? 18.725 7.474 -3.239 1.00 75.56 114 ARG A N 1
ATOM 869 C CA . ARG A 1 114 ? 18.493 7.727 -4.671 1.00 75.56 114 ARG A CA 1
ATOM 870 C C . ARG A 1 114 ? 17.418 8.796 -4.897 1.00 75.56 114 ARG A C 1
ATOM 872 O O . ARG A 1 114 ? 16.642 8.694 -5.847 1.00 75.56 114 ARG A O 1
ATOM 879 N N . MET A 1 115 ? 17.303 9.753 -3.976 1.00 80.81 115 MET A N 1
ATOM 880 C CA . MET A 1 115 ? 16.433 10.912 -4.146 1.00 80.81 115 MET A CA 1
ATOM 881 C C . MET A 1 115 ? 17.234 12.093 -4.685 1.00 80.81 115 MET A C 1
ATOM 883 O O . MET A 1 115 ? 18.220 12.491 -4.075 1.00 80.81 115 MET A O 1
ATOM 887 N N . TYR A 1 116 ? 16.766 12.653 -5.798 1.00 85.44 116 TYR A N 1
ATOM 888 C CA . TYR A 1 116 ? 17.386 13.768 -6.521 1.00 85.44 116 TYR A CA 1
ATOM 889 C C . TYR A 1 116 ? 16.335 14.861 -6.760 1.00 85.44 116 TYR A C 1
ATOM 891 O O . TYR A 1 116 ? 15.802 14.956 -7.867 1.00 85.44 116 TYR A O 1
ATOM 899 N N . PRO A 1 117 ? 15.928 15.626 -5.725 1.00 83.44 117 PRO A N 1
ATOM 900 C CA . PRO A 1 117 ? 14.803 16.567 -5.807 1.00 83.44 117 PRO A CA 1
ATOM 901 C C . PRO A 1 117 ? 14.892 17.571 -6.967 1.00 83.44 117 PRO A C 1
ATOM 903 O O . PRO A 1 117 ? 13.866 18.015 -7.479 1.00 83.44 117 PRO A O 1
ATOM 906 N N . GLU A 1 118 ? 16.106 17.899 -7.408 1.00 87.38 118 GLU A N 1
ATOM 907 C CA . GLU A 1 118 ? 16.406 18.748 -8.560 1.00 87.38 118 GLU A CA 1
ATOM 908 C C . GLU A 1 118 ? 15.848 18.212 -9.890 1.00 87.38 118 GLU A C 1
ATOM 910 O O . GLU A 1 118 ? 15.590 18.991 -10.804 1.00 87.38 118 GLU A O 1
ATOM 915 N N . LEU A 1 119 ? 15.590 16.903 -9.990 1.00 82.88 119 LEU A N 1
ATOM 916 C CA . LEU A 1 119 ? 14.989 16.249 -11.158 1.00 82.88 119 LEU A CA 1
ATOM 917 C C . LEU A 1 119 ? 13.450 16.211 -11.096 1.00 82.88 119 LEU A C 1
ATOM 919 O O . LEU A 1 119 ? 12.800 15.489 -11.858 1.00 82.88 119 LEU A O 1
ATOM 923 N N . GLY A 1 120 ? 12.842 16.952 -10.165 1.00 84.50 120 GLY A N 1
ATOM 924 C CA . GLY A 1 120 ? 11.396 16.981 -9.970 1.00 84.50 120 GLY A CA 1
ATOM 925 C C . GLY A 1 120 ? 10.844 15.611 -9.569 1.00 84.50 120 GLY A C 1
ATOM 926 O O . GLY A 1 120 ? 11.395 14.932 -8.704 1.00 84.50 120 GLY A O 1
ATOM 927 N N . VAL A 1 121 ? 9.745 15.181 -10.199 1.00 78.94 121 VAL A N 1
ATOM 928 C CA . VAL A 1 121 ? 9.088 13.900 -9.877 1.00 78.94 121 VAL A CA 1
ATOM 929 C C . VAL A 1 121 ? 10.017 12.705 -10.123 1.00 78.94 121 VAL A C 1
ATOM 931 O O . VAL A 1 121 ? 10.033 11.796 -9.297 1.00 78.94 121 VAL A O 1
ATOM 934 N N . PHE A 1 122 ? 10.846 12.723 -11.177 1.00 77.75 122 PHE A N 1
ATOM 935 C CA . PHE A 1 122 ? 11.828 11.660 -11.469 1.00 77.75 122 PHE A CA 1
ATOM 936 C C . PHE A 1 122 ? 12.870 11.500 -10.363 1.00 77.75 122 PHE A C 1
ATOM 938 O O . PHE A 1 122 ? 13.355 10.401 -10.104 1.00 77.75 122 PHE A O 1
ATOM 945 N N . GLY A 1 123 ? 13.147 12.586 -9.647 1.00 80.75 123 GLY A N 1
ATOM 946 C CA . GLY A 1 123 ? 13.980 12.598 -8.457 1.00 80.75 123 GLY A CA 1
ATOM 947 C C . GLY A 1 123 ? 13.445 11.774 -7.293 1.00 80.75 123 GLY A C 1
ATOM 948 O O . GLY A 1 123 ? 14.179 11.512 -6.348 1.00 80.75 123 GLY A O 1
ATOM 949 N N . LEU A 1 124 ? 12.179 11.354 -7.329 1.00 84.19 124 LEU A N 1
ATOM 950 C CA . LEU A 1 124 ? 11.512 10.664 -6.226 1.00 84.19 124 LEU A CA 1
ATOM 951 C C . LEU A 1 124 ? 11.556 9.134 -6.342 1.00 84.19 124 LEU A C 1
ATOM 953 O O . LEU A 1 124 ? 10.887 8.449 -5.568 1.00 84.19 124 LEU A O 1
ATOM 957 N N . VAL A 1 125 ? 12.358 8.571 -7.256 1.00 79.94 125 VAL A N 1
ATOM 958 C CA . VAL A 1 125 ? 12.531 7.110 -7.412 1.00 79.94 125 VAL A CA 1
ATOM 959 C C . VAL A 1 125 ? 12.904 6.434 -6.090 1.00 79.94 125 VAL A C 1
ATOM 961 O O . VAL A 1 125 ? 12.414 5.345 -5.790 1.00 79.94 125 VAL A O 1
ATOM 964 N N . GLY A 1 126 ? 13.685 7.106 -5.240 1.00 76.25 126 GLY A N 1
ATOM 965 C CA . GLY A 1 126 ? 14.020 6.607 -3.909 1.00 76.25 126 GLY A CA 1
ATOM 966 C C . GLY A 1 126 ? 12.819 6.332 -2.990 1.00 76.25 126 GLY A C 1
ATOM 967 O O . GLY A 1 126 ? 12.926 5.470 -2.114 1.00 76.25 126 GLY A O 1
ATOM 968 N N . LEU A 1 127 ? 11.665 6.981 -3.207 1.00 83.62 127 LEU A N 1
ATOM 969 C CA . LEU A 1 127 ? 10.438 6.773 -2.425 1.00 83.62 127 LEU A CA 1
ATOM 970 C C . LEU A 1 127 ? 9.704 5.471 -2.765 1.00 83.62 127 LEU A C 1
ATOM 972 O O . LEU A 1 127 ? 8.886 5.017 -1.966 1.00 83.62 127 LEU A O 1
ATOM 976 N N . GLN A 1 128 ? 10.002 4.834 -3.900 1.00 80.19 128 GLN A N 1
ATOM 977 C CA . GLN A 1 128 ? 9.326 3.599 -4.306 1.00 80.19 128 GLN A CA 1
ATOM 978 C C . GLN A 1 128 ? 9.533 2.467 -3.285 1.00 80.19 128 GLN A C 1
ATOM 980 O O . GLN A 1 128 ? 8.580 1.783 -2.924 1.00 80.19 128 GLN A O 1
ATOM 985 N N . GLY A 1 129 ? 10.749 2.317 -2.744 1.00 82.00 129 GLY A N 1
ATOM 986 C CA . GLY A 1 129 ? 11.038 1.320 -1.705 1.00 82.00 129 GLY A CA 1
ATOM 987 C C . GLY A 1 129 ? 10.378 1.620 -0.353 1.00 82.00 129 GLY A C 1
ATOM 988 O O . GLY A 1 129 ? 10.115 0.705 0.425 1.00 82.00 129 GLY A O 1
ATOM 989 N N . VAL A 1 130 ? 10.050 2.888 -0.075 1.00 87.88 130 VAL A N 1
ATOM 990 C CA . VAL A 1 130 ? 9.374 3.294 1.170 1.00 87.88 130 VAL A CA 1
ATOM 991 C C . VAL A 1 130 ? 7.961 2.720 1.233 1.00 87.88 130 VAL A C 1
ATOM 993 O O . VAL A 1 130 ? 7.542 2.263 2.296 1.00 87.88 130 VAL A O 1
ATOM 996 N N . ALA A 1 131 ? 7.247 2.680 0.102 1.00 89.38 131 ALA A N 1
ATOM 997 C CA . ALA A 1 131 ? 5.900 2.118 0.036 1.00 89.38 131 ALA A CA 1
ATOM 998 C C . ALA A 1 131 ? 5.872 0.672 0.555 1.00 89.38 131 ALA A C 1
ATOM 1000 O O . ALA A 1 131 ? 5.029 0.324 1.379 1.00 89.38 131 ALA A O 1
ATOM 1001 N N . SER A 1 132 ? 6.843 -0.151 0.168 1.00 88.81 132 SER A N 1
ATOM 1002 C CA . SER A 1 132 ? 6.910 -1.549 0.594 1.00 88.81 132 SER A CA 1
ATOM 1003 C C . SER A 1 132 ? 7.153 -1.711 2.099 1.00 88.81 132 SER A C 1
ATOM 1005 O O . SER A 1 132 ? 6.539 -2.566 2.740 1.00 88.81 132 SER A O 1
ATOM 1007 N N . TRP A 1 133 ? 7.984 -0.855 2.699 1.00 90.56 133 TRP A N 1
ATOM 1008 C CA . TRP A 1 133 ? 8.153 -0.818 4.156 1.00 90.56 133 TRP A CA 1
ATOM 1009 C C . TRP A 1 133 ? 6.879 -0.389 4.878 1.00 90.56 133 TRP A C 1
ATOM 1011 O O . TRP A 1 133 ? 6.517 -0.977 5.898 1.00 90.56 133 TRP A O 1
ATOM 1021 N N . LEU A 1 134 ? 6.174 0.607 4.337 1.00 93.81 134 LEU A N 1
ATOM 1022 C CA . LEU A 1 134 ? 4.898 1.058 4.883 1.00 93.81 134 LEU A CA 1
ATOM 1023 C C . LEU A 1 134 ? 3.835 -0.046 4.795 1.00 93.81 134 LEU A C 1
ATOM 1025 O O . LEU A 1 134 ? 3.101 -0.238 5.763 1.00 93.81 134 LEU A O 1
ATOM 1029 N N . VAL A 1 135 ? 3.792 -0.822 3.703 1.00 94.19 135 VAL A N 1
ATOM 1030 C CA . VAL A 1 135 ? 2.932 -2.015 3.588 1.00 94.19 135 VAL A CA 1
ATOM 1031 C C . VAL A 1 135 ? 3.244 -3.013 4.700 1.00 94.19 135 VAL A C 1
ATOM 1033 O O . VAL A 1 135 ? 2.334 -3.417 5.425 1.00 94.19 135 VAL A O 1
ATOM 1036 N N . LEU A 1 136 ? 4.516 -3.380 4.887 1.00 93.06 136 LEU A N 1
ATOM 1037 C CA . LEU A 1 136 ? 4.914 -4.333 5.926 1.00 93.06 136 LEU A CA 1
ATOM 1038 C C . LEU A 1 136 ? 4.528 -3.837 7.331 1.00 93.06 136 LEU A C 1
ATOM 1040 O O . LEU A 1 136 ? 3.967 -4.592 8.134 1.00 93.06 136 LEU A O 1
ATOM 1044 N N . ALA A 1 137 ? 4.774 -2.555 7.611 1.00 94.38 137 ALA A N 1
ATOM 1045 C CA . ALA A 1 137 ? 4.399 -1.917 8.867 1.00 94.38 137 ALA A CA 1
ATOM 1046 C C . ALA A 1 137 ? 2.877 -1.930 9.086 1.00 94.38 137 ALA A C 1
ATOM 1048 O O . ALA A 1 137 ? 2.423 -2.183 10.202 1.00 94.38 137 ALA A O 1
ATOM 1049 N N . LEU A 1 138 ? 2.079 -1.702 8.040 1.00 95.38 138 LEU A N 1
ATOM 1050 C CA . LEU A 1 138 ? 0.617 -1.673 8.121 1.00 95.38 138 LEU A CA 1
ATOM 1051 C C . LEU A 1 138 ? -0.005 -3.052 8.289 1.00 95.38 138 LEU A C 1
ATOM 1053 O O . LEU A 1 138 ? -0.897 -3.185 9.123 1.00 95.38 138 LEU A O 1
ATOM 1057 N N . ILE A 1 139 ? 0.478 -4.077 7.581 1.00 94.19 139 ILE A N 1
ATOM 1058 C CA . ILE A 1 139 ? 0.030 -5.464 7.788 1.00 94.19 139 ILE A CA 1
ATOM 1059 C C . ILE A 1 139 ? 0.285 -5.864 9.244 1.00 94.19 139 ILE A C 1
ATOM 1061 O O . ILE A 1 139 ? -0.623 -6.305 9.953 1.00 94.19 139 ILE A O 1
ATOM 1065 N N . THR A 1 140 ? 1.511 -5.623 9.715 1.00 93.31 140 THR A N 1
ATOM 1066 C CA . THR A 1 140 ? 1.918 -5.913 11.092 1.00 93.31 140 THR A CA 1
ATOM 1067 C C . THR A 1 140 ? 1.048 -5.140 12.088 1.00 93.31 140 THR A C 1
ATOM 1069 O O . THR A 1 140 ? 0.449 -5.718 12.994 1.00 93.31 140 THR A O 1
ATOM 1072 N N . SER A 1 141 ? 0.894 -3.830 11.888 1.00 93.75 141 SER A N 1
ATOM 1073 C CA . SER A 1 141 ? 0.071 -2.957 12.728 1.00 93.75 141 SER A CA 1
ATOM 1074 C C . SER A 1 141 ? -1.410 -3.362 12.737 1.00 93.75 141 SER A C 1
ATOM 1076 O O . SER A 1 141 ? -2.046 -3.335 13.792 1.00 93.75 141 SER A O 1
ATOM 1078 N N . GLY A 1 142 ? -1.960 -3.787 11.597 1.00 90.44 142 GLY A N 1
ATOM 1079 C CA . GLY A 1 142 ? -3.333 -4.275 11.463 1.00 90.44 142 GLY A CA 1
ATOM 1080 C C . GLY A 1 142 ? -3.569 -5.562 12.253 1.00 90.44 142 GLY A C 1
ATOM 1081 O O . GLY A 1 142 ? -4.582 -5.681 12.948 1.00 90.44 142 GLY A O 1
ATOM 1082 N N . PHE A 1 143 ? -2.598 -6.482 12.241 1.00 89.25 143 PHE A N 1
ATOM 1083 C CA . PHE A 1 143 ? -2.618 -7.684 13.076 1.00 89.25 143 PHE A CA 1
ATOM 1084 C C . PHE A 1 143 ? -2.687 -7.325 14.571 1.00 89.25 143 PHE A C 1
ATOM 1086 O O . PHE A 1 143 ? -3.568 -7.804 15.292 1.00 89.25 143 PHE A O 1
ATOM 1093 N N . PHE A 1 144 ? -1.829 -6.405 15.029 1.00 87.62 144 PHE A N 1
ATOM 1094 C CA . PHE A 1 144 ? -1.851 -5.901 16.408 1.00 87.62 144 PHE A CA 1
ATOM 1095 C C . PHE A 1 144 ? -3.194 -5.253 16.777 1.00 87.62 144 PHE A C 1
ATOM 1097 O O . PHE A 1 144 ? -3.757 -5.536 17.840 1.00 87.62 144 PHE A O 1
ATOM 1104 N N . GLY A 1 145 ? -3.750 -4.429 15.888 1.00 85.81 145 GLY A N 1
ATOM 1105 C CA . GLY A 1 145 ? -5.070 -3.818 16.049 1.00 85.81 145 GLY A CA 1
ATOM 1106 C C . GLY A 1 145 ? -6.183 -4.835 16.260 1.00 85.81 145 GLY A C 1
ATOM 1107 O O . GLY A 1 145 ? -6.949 -4.752 17.226 1.00 85.81 145 GLY A O 1
ATOM 1108 N N . ARG A 1 146 ? -6.248 -5.824 15.363 1.00 83.69 146 ARG A N 1
ATOM 1109 C CA . ARG A 1 146 ? -7.310 -6.830 15.329 1.00 83.69 146 ARG A CA 1
ATOM 1110 C C . ARG A 1 146 ? -7.258 -7.783 16.517 1.00 83.69 146 ARG A C 1
ATOM 1112 O O . ARG A 1 146 ? -8.309 -8.076 17.089 1.00 83.69 146 ARG A O 1
ATOM 1119 N N . TYR A 1 147 ? -6.074 -8.274 16.879 1.00 81.62 147 TYR A N 1
ATOM 1120 C CA . TYR A 1 147 ? -5.945 -9.363 17.852 1.00 81.62 147 TYR A CA 1
ATOM 1121 C C . TYR A 1 147 ? -5.578 -8.894 19.259 1.00 81.62 147 TYR A C 1
ATOM 1123 O O . TYR A 1 147 ? -6.098 -9.449 20.230 1.00 81.62 147 TYR A O 1
ATOM 1131 N N . ILE A 1 148 ? -4.742 -7.859 19.391 1.00 79.94 148 ILE A N 1
ATOM 1132 C CA . ILE A 1 148 ? -4.277 -7.386 20.702 1.00 79.94 148 ILE A CA 1
ATOM 1133 C C . ILE A 1 148 ? -5.204 -6.295 21.229 1.00 79.94 148 ILE A C 1
ATOM 1135 O O . ILE A 1 148 ? -5.801 -6.434 22.301 1.00 79.94 148 ILE A O 1
ATOM 1139 N N . TYR A 1 149 ? -5.384 -5.214 20.468 1.00 74.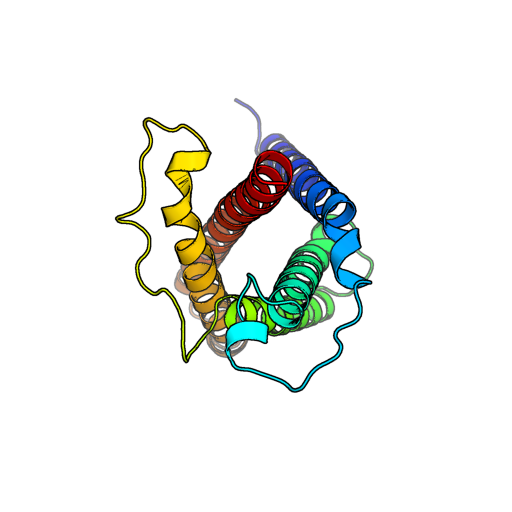62 149 TYR A N 1
ATOM 1140 C CA . TYR A 1 149 ? -6.111 -4.055 20.983 1.00 74.62 149 TYR A CA 1
ATOM 1141 C C . TYR A 1 149 ? -7.62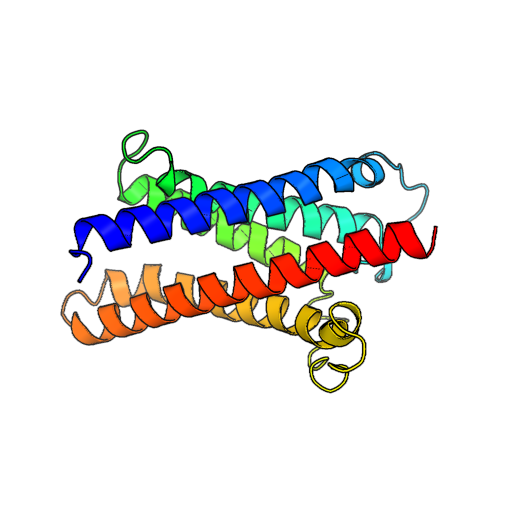4 -4.261 21.076 1.00 74.62 149 TYR A C 1
ATOM 1143 O O . TYR A 1 149 ? -8.242 -3.723 21.995 1.00 74.62 149 TYR A O 1
ATOM 1151 N N . ARG A 1 150 ? -8.219 -5.100 20.215 1.00 69.62 150 ARG A N 1
ATOM 1152 C CA . ARG A 1 150 ? -9.643 -5.470 20.312 1.00 69.62 150 ARG A CA 1
ATOM 1153 C C . ARG A 1 150 ? -9.992 -6.133 21.650 1.00 69.62 150 ARG A C 1
ATOM 1155 O O . ARG A 1 150 ? -11.074 -5.895 22.178 1.00 69.62 150 ARG A O 1
ATOM 1162 N N . LYS A 1 151 ? -9.086 -6.945 22.207 1.00 69.75 151 LYS A N 1
ATOM 1163 C CA . LYS A 1 151 ? -9.274 -7.606 23.513 1.00 69.75 151 LYS A CA 1
ATOM 1164 C C . LYS A 1 151 ? -8.883 -6.699 24.683 1.00 69.75 151 LYS A C 1
ATOM 1166 O O . LYS A 1 151 ? -9.450 -6.800 25.767 1.00 69.75 151 LYS A O 1
ATOM 1171 N N . ALA A 1 152 ? -7.961 -5.762 24.467 1.00 65.38 152 ALA A N 1
ATOM 1172 C CA . ALA A 1 152 ? -7.460 -4.844 25.487 1.00 65.38 152 ALA A CA 1
ATOM 1173 C C . ALA A 1 152 ? -8.370 -3.617 25.718 1.00 65.38 152 ALA A C 1
ATOM 1175 O O . ALA A 1 152 ? -7.875 -2.496 25.864 1.00 65.38 152 ALA A O 1
ATOM 1176 N N . ALA A 1 153 ? -9.693 -3.816 25.816 1.00 56.22 153 ALA A N 1
ATOM 1177 C CA . ALA A 1 153 ? -10.711 -2.764 25.981 1.00 56.22 153 ALA A CA 1
ATOM 1178 C C . ALA A 1 153 ? -10.423 -1.759 27.125 1.00 56.22 153 ALA A C 1
ATOM 1180 O O . ALA A 1 153 ? -10.897 -0.621 27.101 1.00 56.22 153 ALA A O 1
ATOM 1181 N N . LYS A 1 154 ? -9.592 -2.148 28.102 1.00 64.19 154 LYS A N 1
ATOM 1182 C CA . LYS A 1 154 ? -9.148 -1.311 29.227 1.00 64.19 154 LYS A CA 1
ATOM 1183 C C . LYS A 1 154 ? -8.103 -0.241 28.854 1.00 64.19 154 LYS A C 1
ATOM 1185 O O . LYS A 1 154 ? -7.932 0.711 29.605 1.00 64.19 154 LYS A O 1
ATOM 1190 N N . ARG A 1 155 ? -7.423 -0.323 27.700 1.00 74.81 155 ARG A N 1
ATOM 1191 C CA . ARG A 1 155 ? -6.353 0.621 27.297 1.00 74.81 155 ARG A CA 1
ATOM 1192 C C . ARG A 1 155 ? -6.788 1.587 26.188 1.00 74.81 155 ARG A C 1
ATOM 1194 O O . ARG A 1 155 ? -6.124 1.714 25.159 1.00 74.81 155 ARG A O 1
ATOM 1201 N N . ARG A 1 156 ? -7.874 2.337 26.422 1.00 78.94 156 ARG A N 1
ATOM 1202 C CA . ARG A 1 156 ? -8.433 3.312 25.455 1.00 78.94 156 ARG A CA 1
ATOM 1203 C C . ARG A 1 156 ? -7.404 4.322 24.924 1.00 78.94 156 ARG A C 1
ATOM 1205 O O . ARG A 1 156 ? -7.476 4.691 23.758 1.00 78.94 156 ARG A O 1
ATOM 1212 N N . ARG A 1 157 ? -6.436 4.765 25.743 1.00 85.56 157 ARG A N 1
ATOM 1213 C CA . ARG A 1 157 ? -5.381 5.702 25.302 1.00 85.56 157 ARG A CA 1
ATOM 1214 C C . ARG A 1 157 ? -4.452 5.057 24.272 1.00 85.56 157 ARG A C 1
ATOM 1216 O O . ARG A 1 157 ? -4.268 5.636 23.211 1.00 85.56 157 ARG A O 1
ATOM 1223 N N . ALA A 1 158 ? -3.924 3.866 24.557 1.00 84.38 158 ALA A N 1
ATOM 1224 C CA . ALA A 1 158 ? -3.030 3.151 23.642 1.00 84.38 158 ALA A CA 1
ATOM 1225 C C . ALA A 1 158 ? -3.719 2.833 22.308 1.00 84.38 158 ALA A C 1
ATOM 1227 O O . ALA A 1 158 ? -3.125 3.040 21.257 1.00 84.38 158 ALA A O 1
ATOM 1228 N N . PHE A 1 159 ? -4.996 2.433 22.347 1.00 85.31 159 PHE A N 1
ATOM 1229 C CA . PHE A 1 159 ? -5.782 2.210 21.133 1.00 85.31 159 PHE A CA 1
ATOM 1230 C C . PHE A 1 159 ? -5.924 3.475 20.278 1.00 85.31 159 PHE A C 1
ATOM 1232 O O . PHE A 1 159 ? -5.769 3.400 19.066 1.00 85.31 159 PHE A O 1
ATOM 1239 N N . ARG A 1 160 ? -6.169 4.646 20.887 1.00 87.12 160 ARG A N 1
ATOM 1240 C CA . ARG A 1 160 ? -6.236 5.915 20.140 1.00 87.12 160 ARG A CA 1
ATOM 1241 C C . ARG A 1 160 ? -4.910 6.256 19.461 1.00 87.12 160 ARG A C 1
ATOM 1243 O O . ARG A 1 160 ? -4.926 6.624 18.295 1.00 87.12 160 ARG A O 1
ATOM 1250 N N . TRP A 1 161 ? -3.785 6.108 20.163 1.00 89.44 161 TRP A N 1
ATOM 1251 C CA . TRP A 1 161 ? -2.460 6.347 19.577 1.00 89.44 161 TRP A CA 1
ATOM 1252 C C . TRP A 1 161 ? -2.157 5.380 18.439 1.00 89.44 161 TRP A C 1
ATOM 1254 O O . TRP A 1 161 ? -1.758 5.821 17.367 1.00 89.44 161 TRP A O 1
ATOM 1264 N N . TRP A 1 162 ? -2.407 4.085 18.651 1.00 91.44 162 TRP A N 1
ATOM 1265 C CA . TRP A 1 162 ? -2.263 3.068 17.612 1.00 91.44 162 TRP A CA 1
ATOM 1266 C C . TRP A 1 162 ? -3.125 3.396 16.390 1.00 91.44 162 TRP A C 1
ATOM 1268 O O . TRP A 1 162 ? -2.615 3.400 15.276 1.00 91.44 162 TRP A O 1
ATOM 1278 N N . HIS A 1 163 ? -4.402 3.733 16.592 1.00 88.94 163 HIS A N 1
ATOM 1279 C CA . HIS A 1 163 ? -5.326 4.049 15.506 1.00 88.94 163 HIS A CA 1
ATOM 1280 C C . HIS A 1 163 ? -4.864 5.278 14.713 1.00 88.94 163 HIS A C 1
ATOM 1282 O O . HIS A 1 163 ? -4.854 5.245 13.486 1.00 88.94 163 HIS A O 1
ATOM 1288 N N . SER A 1 164 ? -4.443 6.349 15.395 1.00 90.12 164 SER A N 1
ATOM 1289 C CA . SER A 1 164 ? -3.894 7.537 14.733 1.00 90.12 164 SER A CA 1
ATOM 1290 C C . SER A 1 164 ? -2.615 7.220 13.960 1.00 90.12 164 SER A C 1
ATOM 1292 O O . SER A 1 164 ? -2.498 7.621 12.807 1.00 90.12 164 SER A O 1
ATOM 1294 N N . ALA A 1 165 ? -1.681 6.474 14.556 1.00 92.75 165 ALA A N 1
ATOM 1295 C CA . ALA A 1 165 ? -0.448 6.069 13.886 1.00 92.75 165 ALA A CA 1
AT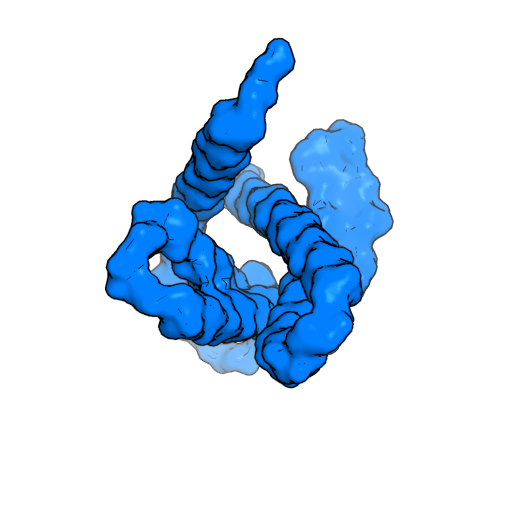OM 1296 C C . ALA A 1 165 ? -0.745 5.210 12.648 1.00 92.75 165 ALA A C 1
ATOM 1298 O O . ALA A 1 165 ? -0.268 5.523 11.566 1.00 92.75 165 ALA A O 1
ATOM 1299 N N . HIS A 1 166 ? -1.605 4.196 12.776 1.00 93.12 166 HIS A N 1
ATOM 1300 C CA . HIS A 1 166 ? -2.025 3.333 11.672 1.00 93.12 166 HIS A CA 1
ATOM 1301 C C . HIS A 1 166 ? -2.673 4.134 10.533 1.00 93.12 166 HIS A C 1
ATOM 1303 O O . HIS A 1 166 ? -2.358 3.913 9.365 1.00 93.12 166 HIS A O 1
ATOM 1309 N N . ALA A 1 167 ? -3.535 5.102 10.861 1.00 90.25 167 ALA A N 1
ATOM 1310 C CA . ALA A 1 167 ? -4.161 5.977 9.875 1.00 90.25 167 ALA A CA 1
ATOM 1311 C C . ALA A 1 167 ? -3.142 6.885 9.163 1.00 90.25 167 ALA A C 1
ATOM 1313 O O . ALA A 1 167 ? -3.187 7.001 7.939 1.00 90.25 167 ALA A O 1
ATOM 1314 N N . ILE A 1 168 ? -2.195 7.485 9.896 1.00 92.88 168 ILE A N 1
ATOM 1315 C CA . ILE A 1 168 ? -1.123 8.311 9.316 1.00 92.88 168 ILE A CA 1
ATOM 1316 C C . ILE A 1 168 ? -0.234 7.464 8.399 1.00 92.88 168 ILE A C 1
ATOM 1318 O O . ILE A 1 168 ? 0.003 7.848 7.257 1.00 92.88 168 ILE A O 1
ATOM 1322 N N . THR A 1 169 ? 0.210 6.291 8.857 1.00 94.56 169 THR A N 1
ATOM 1323 C CA . THR A 1 169 ? 1.022 5.365 8.056 1.00 94.56 169 THR A CA 1
ATOM 1324 C C . THR A 1 169 ? 0.271 4.904 6.807 1.00 94.56 169 THR A C 1
ATOM 1326 O O . THR A 1 169 ? 0.871 4.824 5.740 1.00 94.56 169 THR A O 1
ATOM 1329 N N . SER A 1 170 ? -1.043 4.674 6.903 1.00 92.94 170 SER A N 1
ATOM 1330 C CA . SER A 1 170 ? -1.891 4.363 5.743 1.00 92.94 170 SER A CA 1
ATOM 1331 C C . SER A 1 170 ? -1.907 5.517 4.745 1.00 92.94 170 SER A C 1
ATOM 1333 O O . SER A 1 170 ? -1.701 5.299 3.556 1.00 92.94 170 SER A O 1
ATOM 1335 N N . GLY A 1 171 ? -2.085 6.754 5.219 1.00 90.62 171 GLY A N 1
ATOM 1336 C CA . GLY A 1 171 ? -2.017 7.946 4.372 1.00 90.62 171 GLY A CA 1
ATOM 1337 C C . GLY A 1 171 ? -0.671 8.079 3.656 1.00 90.62 171 GLY A C 1
ATOM 1338 O O . GLY A 1 171 ? -0.640 8.298 2.447 1.00 90.62 171 GLY A O 1
ATOM 1339 N N . LEU A 1 172 ? 0.437 7.868 4.373 1.00 92.94 172 LEU A N 1
ATOM 1340 C CA . LEU A 1 172 ? 1.781 7.862 3.788 1.00 92.94 172 LEU A CA 1
ATOM 1341 C C . LEU A 1 172 ? 1.939 6.765 2.731 1.00 92.94 172 LEU A C 1
ATOM 1343 O O . LEU A 1 172 ? 2.477 7.042 1.660 1.00 92.94 172 LEU A O 1
ATOM 1347 N N . LEU A 1 173 ? 1.435 5.550 2.991 1.00 93.06 173 LEU A N 1
ATOM 1348 C CA . LEU A 1 173 ? 1.473 4.456 2.019 1.00 93.06 173 LEU A CA 1
ATOM 1349 C C . LEU A 1 173 ? 0.794 4.886 0.719 1.00 93.06 173 LEU A C 1
ATOM 1351 O O . LEU A 1 173 ? 1.389 4.767 -0.346 1.00 93.06 173 LEU A O 1
ATOM 1355 N N . TYR A 1 174 ? -0.414 5.438 0.809 1.00 90.69 174 TYR A N 1
ATOM 1356 C CA . TYR A 1 174 ? -1.159 5.905 -0.355 1.00 90.69 174 TYR A CA 1
ATOM 1357 C C . TYR A 1 174 ? -0.401 6.986 -1.135 1.00 90.69 174 TYR A C 1
ATOM 1359 O O . TYR A 1 174 ? -0.280 6.866 -2.352 1.00 90.69 174 TYR A O 1
ATOM 1367 N N . VAL A 1 175 ? 0.184 7.981 -0.456 1.00 90.00 175 VAL A N 1
ATOM 1368 C CA . VAL A 1 175 ? 1.017 9.019 -1.094 1.00 90.00 175 VAL A CA 1
ATOM 1369 C C . VAL A 1 175 ? 2.223 8.410 -1.812 1.00 90.00 175 VAL A C 1
ATOM 1371 O O . VAL A 1 175 ? 2.440 8.683 -2.991 1.00 90.00 175 VAL A O 1
ATOM 1374 N N . THR A 1 176 ? 2.990 7.549 -1.140 1.00 90.75 176 THR A N 1
ATOM 1375 C CA . THR A 1 176 ? 4.164 6.902 -1.753 1.00 90.75 176 THR A CA 1
ATOM 1376 C C . THR A 1 176 ? 3.786 5.960 -2.897 1.00 90.75 176 THR A C 1
ATOM 1378 O O . THR A 1 176 ? 4.474 5.934 -3.913 1.00 90.75 176 THR A O 1
ATOM 1381 N N . GLY A 1 177 ? 2.668 5.239 -2.781 1.00 90.44 177 GLY A N 1
ATOM 1382 C CA . GLY A 1 177 ? 2.140 4.368 -3.829 1.00 90.44 177 GLY A CA 1
ATOM 1383 C C . GLY A 1 177 ? 1.686 5.150 -5.059 1.00 90.44 177 GLY A C 1
ATOM 1384 O O . GLY A 1 177 ? 1.954 4.737 -6.181 1.00 90.44 177 GLY A O 1
ATOM 1385 N N . PHE A 1 178 ? 1.076 6.321 -4.869 1.00 89.00 178 PHE A N 1
ATOM 1386 C CA . PHE A 1 178 ? 0.748 7.226 -5.969 1.00 89.00 178 PHE A CA 1
ATOM 1387 C C . PHE A 1 178 ? 1.998 7.720 -6.703 1.00 89.00 178 PHE A C 1
ATOM 1389 O O . PHE A 1 178 ? 2.047 7.648 -7.928 1.00 89.00 178 PHE A O 1
ATOM 1396 N N . ILE A 1 179 ? 3.029 8.156 -5.970 1.00 88.38 179 ILE A N 1
ATOM 1397 C CA . ILE A 1 179 ? 4.315 8.553 -6.567 1.00 88.38 179 ILE A CA 1
ATOM 1398 C C . ILE A 1 179 ? 4.934 7.375 -7.331 1.00 88.38 179 ILE A C 1
ATOM 1400 O O . ILE A 1 179 ? 5.413 7.552 -8.449 1.00 88.38 179 ILE A O 1
ATOM 1404 N N . HIS A 1 180 ? 4.884 6.165 -6.765 1.00 88.69 180 HIS A N 1
ATOM 1405 C CA . HIS A 1 180 ? 5.363 4.955 -7.428 1.00 88.69 180 HIS A CA 1
ATOM 1406 C C . HIS A 1 180 ? 4.628 4.687 -8.750 1.00 88.69 180 HIS A C 1
ATOM 1408 O O . HIS A 1 180 ? 5.286 4.465 -9.761 1.00 88.69 180 HIS A O 1
ATOM 1414 N N . LEU A 1 181 ? 3.293 4.772 -8.774 1.00 88.25 181 LEU A N 1
ATOM 1415 C CA . LEU A 1 181 ? 2.502 4.595 -9.998 1.00 88.25 181 LEU A CA 1
ATOM 1416 C C . LEU A 1 181 ? 2.778 5.681 -11.037 1.00 88.25 181 LEU A C 1
ATOM 1418 O O . LEU A 1 181 ? 2.927 5.368 -12.215 1.00 88.25 181 LEU A O 1
ATOM 1422 N N . LEU A 1 182 ? 2.879 6.942 -10.608 1.00 85.69 182 LEU A N 1
ATOM 1423 C CA . LEU A 1 182 ? 3.201 8.063 -11.488 1.00 85.69 182 LEU A CA 1
ATOM 1424 C C . LEU A 1 182 ? 4.545 7.836 -12.182 1.00 85.69 182 LEU A C 1
ATOM 1426 O O . LEU A 1 182 ? 4.635 7.963 -13.400 1.00 85.69 182 LEU A O 1
ATOM 1430 N N . LEU A 1 183 ? 5.563 7.439 -11.416 1.00 84.44 183 LEU A N 1
ATOM 1431 C CA . LEU A 1 183 ? 6.878 7.095 -11.943 1.00 84.44 183 LEU A CA 1
ATOM 1432 C C . LEU A 1 183 ? 6.824 5.882 -12.870 1.00 84.44 183 LEU A C 1
ATOM 1434 O O . LEU A 1 183 ? 7.388 5.937 -13.954 1.00 84.44 183 LEU A O 1
ATOM 1438 N N . ALA A 1 184 ? 6.136 4.806 -12.480 1.00 82.75 184 ALA A N 1
ATOM 1439 C CA . ALA A 1 184 ? 6.030 3.596 -13.293 1.00 82.75 184 ALA A CA 1
ATOM 1440 C C . ALA A 1 184 ? 5.373 3.875 -14.654 1.00 82.75 184 ALA A C 1
ATOM 1442 O O . ALA A 1 184 ? 5.837 3.389 -15.684 1.00 82.75 184 ALA A O 1
ATOM 1443 N N . VAL A 1 185 ? 4.319 4.693 -14.668 1.00 80.50 185 VAL A N 1
ATOM 1444 C CA . VAL A 1 185 ? 3.600 5.061 -15.888 1.00 80.50 185 VAL A CA 1
ATOM 1445 C C . VAL A 1 185 ? 4.404 6.049 -16.732 1.00 80.50 185 VAL A C 1
ATOM 1447 O O . VAL A 1 185 ? 4.570 5.818 -17.927 1.00 80.50 185 VAL A O 1
ATOM 1450 N N . GLN A 1 186 ? 4.953 7.112 -16.139 1.00 76.62 186 GLN A N 1
ATOM 1451 C CA . GLN A 1 186 ? 5.754 8.089 -16.882 1.00 76.62 186 GLN A CA 1
ATOM 1452 C C . GLN A 1 186 ? 7.027 7.482 -17.461 1.00 76.62 186 GLN A C 1
ATOM 1454 O O . GLN A 1 186 ? 7.302 7.706 -18.634 1.00 76.62 186 GLN A O 1
ATOM 1459 N N . LEU A 1 187 ? 7.781 6.704 -16.676 1.00 74.00 187 LEU A N 1
ATOM 1460 C CA . LEU A 1 187 ? 8.981 6.033 -17.177 1.00 74.00 187 LEU A CA 1
ATOM 1461 C C . LEU A 1 187 ? 8.623 5.162 -18.375 1.00 74.00 187 LEU A C 1
ATOM 1463 O O . LEU A 1 187 ? 9.264 5.274 -19.408 1.00 74.00 187 LEU A O 1
ATOM 1467 N N . ARG A 1 188 ? 7.533 4.396 -18.290 1.00 72.62 188 ARG A N 1
ATOM 1468 C CA . ARG A 1 188 ? 7.107 3.546 -19.397 1.00 72.62 188 ARG A CA 1
ATOM 1469 C C . ARG A 1 188 ? 6.753 4.319 -20.668 1.00 72.62 188 ARG A C 1
ATOM 1471 O O . ARG A 1 188 ? 7.122 3.865 -21.739 1.00 72.62 188 ARG A O 1
ATOM 1478 N N . TYR A 1 189 ? 6.046 5.445 -20.570 1.00 71.38 189 TYR A N 1
ATOM 1479 C CA . TYR A 1 189 ? 5.666 6.233 -21.752 1.00 71.38 189 TYR A CA 1
ATOM 1480 C C . TYR A 1 189 ? 6.788 7.125 -22.295 1.00 71.38 189 TYR A C 1
ATOM 1482 O O . TYR A 1 189 ? 6.708 7.545 -23.441 1.00 71.38 189 TYR A O 1
ATOM 1490 N N . LEU A 1 190 ? 7.805 7.442 -21.489 1.00 65.31 190 LEU A N 1
ATOM 1491 C CA . LEU A 1 190 ? 8.950 8.249 -21.922 1.00 65.31 190 LEU A CA 1
ATOM 1492 C C . LEU A 1 190 ? 10.111 7.406 -22.461 1.00 65.31 190 LEU A C 1
ATOM 1494 O O . LEU A 1 190 ? 10.946 7.941 -23.183 1.00 65.31 190 LEU A O 1
ATOM 1498 N N . THR A 1 191 ? 10.193 6.122 -22.098 1.00 59.53 191 THR A N 1
ATOM 1499 C CA . THR A 1 191 ? 11.239 5.204 -22.583 1.00 59.53 191 THR A CA 1
ATOM 1500 C C . THR A 1 191 ? 10.750 4.194 -23.626 1.00 59.53 191 THR A C 1
ATOM 1502 O O . THR A 1 191 ? 11.547 3.352 -24.034 1.00 59.53 191 THR A O 1
ATOM 1505 N N . ALA A 1 192 ? 9.465 4.217 -23.995 1.00 54.19 192 ALA A N 1
ATOM 1506 C CA . ALA A 1 192 ? 8.895 3.415 -25.084 1.00 54.19 192 ALA A CA 1
ATOM 1507 C C . ALA A 1 192 ? 8.905 4.204 -26.396 1.00 54.19 192 ALA A C 1
ATOM 1509 O O . ALA A 1 192 ? 9.132 3.563 -27.444 1.00 54.19 192 ALA A O 1
#

Secondary structure (DSSP, 8-state):
---HHHHHHHHHHHHHHHHHHHHHHHHHTTGGGGPPP-S---GGGGSTTSHHHHHHHHHHHHHHHHTTGGGT-TTSS-HHHHHHHHHHHHHHHHHHHHHHTTTTTT-----GGG--GGGGGGGGGGGHHHHHHHHHHHHHHHHIIIIIITT-TT-HHHHHHHHHHHHHHHHHHHHHHHHHHHHHHHHHHH--

Organism: Caldiarchaeum subterraneum (NCBI:txid311458)